Protein AF-A0A389M3V4-F1 (afdb_monomer_lite)

pLDDT: mean 82.71, std 18.67, range [22.09, 98.12]

Secondary structure (DSSP, 8-state):
---------TT--GGGG--HHHHS-GGG---PPP----GGGTSPPPPHHHHHHHHHHHHHTT-SS---HHHHHHHHHHHHHTT-HHHHHHHHHHHHHTSSS---HHHHHHHHHHHHHTT-HHHHHHHHHHHHHT-TTPPP-HHHHHHHHHHHHHTT-HHHHHHHHHHHHHHHHHHTTT-HHHHHHHHHHHHHHHHHHHHTT-HHHHHHHHHHHHTTS--HHHHHHHHHHHHHTT-HHHHHHHHHHHH-TTTS-PPP-HHHHHHHHHHHHHHHH-TT---TTHHHHSPPPPBTTTBTSTTS-SS---TTSSS-SS--PPPPP-S--

Radius of gyration: 23.05 Å; chains: 1; bounding box: 67×58×59 Å

Foldseek 3Di:
DDLPPPPQDPPDDLLVLFDPQLVDALQPHDLDAADQDALPVQADDQDPQLVVLLVVLVVQLQDPDDDQLVSSLVSLVVSVVSPNVVSLVVVLCCQCVVPSHRNHLPVSLVSLSVCVNVLRLVSLQVVLVCLCVCDSSRGHDSSSSSSSLSSSSVSNNLVSLQVSLVSLVVSLVVCVPPDPVSSLSSNVRSLSSLVSSVVNVPLVSLQVNLCLCCPQQVLNLVSLVSLLSSVQQLPLVSLVVNLVLLPDPPDNQHDRDPVLSVQSVVSSVVCVSPSRDGRNCCCVSRPDAARPPCGNSPVRDSRSPPVPPPPPPDDDDDDDDDPDD

Structure (mmCIF, N/CA/C/O backbone):
data_AF-A0A389M3V4-F1
#
_entry.id   AF-A0A389M3V4-F1
#
loop_
_atom_site.group_PDB
_atom_site.id
_atom_site.type_symbol
_atom_site.label_atom_id
_atom_site.label_alt_id
_atom_site.label_comp_id
_atom_site.label_asym_id
_atom_site.label_entity_id
_atom_site.label_seq_id
_atom_site.pdbx_PDB_ins_code
_atom_site.Cartn_x
_atom_site.Cartn_y
_atom_site.Cartn_z
_atom_site.occupancy
_atom_site.B_iso_or_equiv
_atom_site.auth_seq_id
_atom_site.auth_comp_id
_atom_site.auth_asym_id
_atom_site.auth_atom_id
_atom_site.pdbx_PDB_model_num
ATOM 1 N N . MET A 1 1 ? -17.616 21.763 22.395 1.00 33.69 1 MET A N 1
ATOM 2 C CA . MET A 1 1 ? -16.541 21.119 23.177 1.00 33.69 1 MET A CA 1
ATOM 3 C C . MET A 1 1 ? -17.017 19.740 23.599 1.00 33.69 1 MET A C 1
ATOM 5 O O . MET A 1 1 ? -17.682 19.622 24.612 1.00 33.69 1 MET A O 1
ATOM 9 N N . TYR A 1 2 ? -16.722 18.718 22.805 1.00 25.25 2 TYR A N 1
ATOM 10 C CA . TYR A 1 2 ? -16.780 17.326 23.239 1.00 25.25 2 TYR A CA 1
ATOM 11 C C . TYR A 1 2 ? -15.490 16.708 22.719 1.00 25.25 2 TYR A C 1
ATOM 13 O O . TYR A 1 2 ? -15.367 16.445 21.531 1.00 25.25 2 TYR A O 1
ATOM 21 N N . SER A 1 3 ? -14.487 16.613 23.588 1.00 30.39 3 SER A N 1
ATOM 22 C CA . SER A 1 3 ? -13.404 15.656 23.390 1.00 30.39 3 SER A CA 1
ATOM 23 C C . SER A 1 3 ? -13.935 14.401 24.064 1.00 30.39 3 SER A C 1
ATOM 25 O O . SER A 1 3 ? -14.023 14.406 25.296 1.00 30.39 3 SER A O 1
ATOM 27 N N . PRO A 1 4 ? -14.396 13.374 23.333 1.00 39.53 4 PRO A N 1
ATOM 28 C CA . PRO A 1 4 ? -14.631 12.114 23.995 1.00 39.53 4 PRO A CA 1
ATOM 29 C C . PRO A 1 4 ? -13.255 11.683 24.504 1.00 39.53 4 PRO A C 1
ATOM 31 O O . PRO A 1 4 ? -12.302 11.574 23.734 1.00 39.53 4 PRO A O 1
ATOM 34 N N . ASN A 1 5 ? -13.125 11.534 25.822 1.00 40.09 5 ASN A N 1
ATOM 35 C CA . ASN A 1 5 ? -12.065 10.726 26.409 1.00 40.09 5 ASN A CA 1
ATOM 36 C C . ASN A 1 5 ? -12.317 9.304 25.912 1.00 40.09 5 ASN A C 1
ATOM 38 O O . ASN A 1 5 ? -12.966 8.514 26.596 1.00 40.09 5 ASN A O 1
ATOM 42 N N . ILE A 1 6 ? -11.906 9.012 24.679 1.00 42.50 6 ILE A N 1
ATOM 43 C CA . ILE A 1 6 ? -11.939 7.650 24.185 1.00 42.50 6 ILE A CA 1
ATOM 44 C C . ILE A 1 6 ? -10.805 6.944 24.925 1.00 42.50 6 ILE A C 1
ATOM 46 O O . ILE A 1 6 ? -9.678 7.451 24.915 1.00 42.50 6 ILE A O 1
ATOM 50 N N . PRO A 1 7 ? -11.097 5.870 25.673 1.00 44.62 7 PRO A N 1
ATOM 51 C CA . PRO A 1 7 ? -10.085 5.200 26.463 1.00 44.62 7 PRO A CA 1
ATOM 52 C C . PRO A 1 7 ? -9.059 4.605 25.502 1.00 44.62 7 PRO A C 1
ATOM 54 O O . PRO A 1 7 ? -9.336 3.633 24.814 1.00 44.62 7 PRO A O 1
ATOM 57 N N . PHE A 1 8 ? -7.883 5.226 25.439 1.00 53.28 8 PHE A N 1
ATOM 58 C CA . PHE A 1 8 ? -6.698 4.614 24.853 1.00 53.28 8 PHE A CA 1
ATOM 59 C C . PHE A 1 8 ? -6.406 3.296 25.590 1.00 53.28 8 PHE A C 1
ATOM 61 O O . PHE A 1 8 ? -6.712 3.213 26.790 1.00 53.28 8 PHE A O 1
ATOM 68 N N . PRO A 1 9 ? -5.803 2.289 24.930 1.00 53.91 9 PRO A N 1
ATOM 69 C CA . PRO A 1 9 ? -5.413 1.062 25.608 1.00 53.91 9 PRO A CA 1
ATOM 70 C C . PRO A 1 9 ? -4.545 1.422 26.813 1.00 53.91 9 PRO A C 1
ATOM 72 O O . PRO A 1 9 ? -3.460 1.977 26.660 1.00 53.91 9 PRO A O 1
ATOM 75 N N . LYS A 1 10 ? -5.035 1.142 28.024 1.00 55.03 10 LYS A N 1
ATOM 76 C CA . LYS A 1 10 ? -4.350 1.517 29.274 1.00 55.03 10 LYS A CA 1
ATOM 77 C C . LYS A 1 10 ? -3.001 0.817 29.439 1.00 55.03 10 LYS A C 1
ATOM 79 O O . LYS A 1 10 ? -2.164 1.284 30.204 1.00 55.03 10 LYS A O 1
ATOM 84 N N . ASP A 1 11 ? -2.816 -0.281 28.713 1.00 55.47 11 ASP A N 1
ATOM 85 C CA . ASP A 1 11 ? -1.693 -1.201 28.864 1.00 55.47 11 ASP A CA 1
ATOM 86 C C . ASP A 1 11 ? -0.582 -0.946 27.835 1.00 55.47 11 ASP A C 1
ATOM 88 O O . ASP A 1 11 ? 0.461 -1.593 27.887 1.00 55.47 11 ASP A O 1
ATOM 92 N N . LEU A 1 12 ? -0.805 -0.035 26.880 1.00 59.44 12 LEU A N 1
ATOM 93 C CA . LEU A 1 12 ? 0.231 0.427 25.967 1.00 59.44 12 LEU A CA 1
ATOM 94 C C . LEU A 1 12 ? 0.586 1.867 26.304 1.00 59.44 12 LEU A C 1
ATOM 96 O O . LEU A 1 12 ? -0.241 2.765 26.167 1.00 59.44 12 LEU A O 1
ATOM 100 N N . ASN A 1 13 ? 1.837 2.080 26.703 1.00 67.62 13 ASN A N 1
ATOM 101 C CA . ASN A 1 13 ? 2.408 3.409 26.814 1.00 67.62 13 ASN A CA 1
ATOM 102 C C . ASN A 1 13 ? 3.082 3.774 25.479 1.00 67.62 13 ASN A C 1
ATOM 104 O O . ASN A 1 13 ? 4.235 3.395 25.274 1.00 67.62 13 ASN A O 1
ATOM 108 N N . PRO A 1 14 ? 2.409 4.482 24.550 1.00 64.12 14 PRO A N 1
ATOM 109 C CA . PRO A 1 14 ? 3.025 4.868 23.285 1.00 64.12 14 PRO A CA 1
ATOM 110 C C . PRO A 1 14 ? 4.324 5.661 23.506 1.00 64.12 14 PRO A C 1
ATOM 112 O O . PRO A 1 14 ? 5.277 5.473 22.759 1.00 64.12 14 PRO A O 1
ATOM 115 N N . ASP A 1 15 ? 4.428 6.456 24.573 1.00 67.19 15 ASP A N 1
ATOM 116 C CA . ASP A 1 15 ? 5.622 7.268 24.833 1.00 67.19 15 ASP A CA 1
ATOM 117 C C . ASP A 1 15 ? 6.901 6.435 25.082 1.00 67.19 15 ASP A C 1
ATOM 119 O O . ASP A 1 15 ? 7.999 6.964 24.924 1.00 67.19 15 ASP A O 1
ATOM 123 N N . GLU A 1 16 ? 6.790 5.143 25.421 1.00 68.94 16 GLU A N 1
ATOM 124 C CA . GLU A 1 16 ? 7.933 4.215 25.554 1.00 68.94 16 GLU A CA 1
ATOM 125 C C . GLU A 1 16 ? 8.390 3.609 24.221 1.00 68.94 16 GLU A C 1
ATOM 127 O O . GLU A 1 16 ? 9.504 3.099 24.115 1.00 68.94 16 GLU A O 1
ATOM 132 N N . HIS A 1 17 ? 7.545 3.675 23.194 1.00 69.56 17 HIS A N 1
ATOM 133 C CA . HIS A 1 17 ? 7.813 3.114 21.875 1.00 69.56 17 HIS A CA 1
ATOM 134 C C . HIS A 1 17 ? 8.313 4.172 20.895 1.00 69.56 17 HIS A C 1
ATOM 136 O O . HIS A 1 17 ? 8.202 3.985 19.700 1.00 69.56 17 HIS A O 1
ATOM 142 N N . ILE A 1 18 ? 8.848 5.309 21.336 1.00 69.56 18 ILE A N 1
ATOM 143 C CA . ILE A 1 18 ? 9.380 6.284 20.381 1.00 69.56 18 ILE A CA 1
ATOM 144 C C . ILE A 1 18 ? 10.799 5.878 19.995 1.00 69.56 18 ILE A C 1
ATOM 146 O O . ILE A 1 18 ? 11.749 6.041 20.760 1.00 69.56 18 ILE A O 1
ATOM 150 N N . SER A 1 19 ? 10.959 5.365 18.775 1.00 68.81 19 SER A N 1
ATOM 151 C CA . SER A 1 19 ? 12.287 5.244 18.182 1.00 68.81 19 SER A CA 1
ATOM 152 C C . SER A 1 19 ? 12.897 6.626 17.968 1.00 68.81 19 SER A C 1
ATOM 154 O O . SER A 1 19 ? 12.248 7.544 17.460 1.00 68.81 19 SER A O 1
ATOM 156 N N . ILE A 1 20 ? 14.193 6.737 18.267 1.00 65.69 20 ILE A N 1
ATOM 157 C CA . ILE A 1 20 ? 15.007 7.941 18.058 1.00 65.69 20 ILE A CA 1
ATOM 158 C C . ILE A 1 20 ? 14.898 8.499 16.627 1.00 65.69 20 ILE A C 1
ATOM 160 O O . ILE A 1 20 ? 15.060 9.696 16.405 1.00 65.69 20 ILE A O 1
ATOM 164 N N . LEU A 1 21 ? 14.567 7.653 15.643 1.00 64.12 21 LEU A N 1
ATOM 165 C CA . LEU A 1 21 ? 14.369 8.058 14.247 1.00 64.12 21 LEU A CA 1
ATOM 166 C C . LEU A 1 21 ? 13.312 9.147 14.078 1.00 64.12 21 LEU A C 1
ATOM 168 O O . LEU A 1 21 ? 13.426 9.993 13.188 1.00 64.12 21 LEU A O 1
ATOM 172 N N . PHE A 1 22 ? 12.294 9.118 14.927 1.00 68.81 22 PHE A N 1
ATOM 173 C CA . PHE A 1 22 ? 11.137 9.980 14.815 1.00 68.81 22 PHE A CA 1
ATOM 174 C C . PHE A 1 22 ? 11.230 11.260 15.655 1.00 68.81 22 PHE A C 1
ATOM 176 O O . PHE A 1 22 ? 10.469 12.197 15.432 1.00 68.81 22 PHE A O 1
ATOM 183 N N . GLU A 1 23 ? 12.194 11.341 16.572 1.00 67.88 23 GLU A N 1
ATOM 184 C CA . GLU A 1 23 ? 12.443 12.544 17.378 1.00 67.88 23 GLU A CA 1
ATOM 185 C C . GLU A 1 23 ? 13.434 13.511 16.715 1.00 67.88 23 GLU A C 1
ATOM 187 O O . GLU A 1 23 ? 13.600 14.643 17.167 1.00 67.88 23 GLU A O 1
ATOM 192 N N . MET A 1 24 ? 14.103 13.081 15.639 1.00 66.81 24 MET A N 1
ATOM 193 C CA . MET A 1 24 ? 15.221 13.811 15.045 1.00 66.81 24 MET A CA 1
ATOM 194 C C . MET A 1 24 ? 14.885 14.389 13.664 1.00 66.81 24 MET A C 1
ATOM 196 O O . MET A 1 24 ? 14.230 13.726 12.844 1.00 66.81 24 MET A O 1
ATOM 200 N N . PRO A 1 25 ? 15.378 15.604 13.353 1.00 65.19 25 PRO A N 1
ATOM 201 C CA . PRO A 1 25 ? 15.330 16.124 11.996 1.00 65.19 25 PRO A CA 1
ATOM 202 C C . PRO A 1 25 ? 16.115 15.198 11.065 1.00 65.19 25 PRO A C 1
ATOM 204 O O . PRO A 1 25 ? 17.085 14.556 11.467 1.00 65.19 25 PRO A O 1
ATOM 207 N N . ALA A 1 26 ? 15.707 15.169 9.798 1.00 64.19 26 ALA A N 1
ATOM 208 C CA . ALA A 1 26 ? 16.180 14.223 8.790 1.00 64.19 26 ALA A CA 1
ATOM 209 C C . ALA A 1 26 ? 17.719 14.078 8.738 1.00 64.19 26 ALA A C 1
ATOM 211 O O . ALA A 1 26 ? 18.233 12.974 8.598 1.00 64.19 26 ALA A O 1
ATOM 212 N N . ARG A 1 27 ? 18.439 15.190 8.938 1.00 65.62 27 ARG A N 1
ATOM 213 C CA . ARG A 1 27 ? 19.907 15.297 8.920 1.00 65.62 27 ARG A CA 1
ATOM 214 C C . ARG A 1 27 ? 20.627 14.585 10.085 1.00 65.62 27 ARG A C 1
ATOM 216 O O . ARG A 1 27 ? 21.756 14.103 9.951 1.00 65.62 27 ARG A O 1
ATOM 223 N N . ASP A 1 28 ? 19.957 14.491 11.227 1.00 72.19 28 ASP A N 1
ATOM 224 C CA . ASP A 1 28 ? 20.539 13.997 12.475 1.00 72.19 28 ASP A CA 1
ATOM 225 C C . ASP A 1 28 ? 20.122 12.543 12.763 1.00 72.19 28 ASP A C 1
ATOM 227 O O . ASP A 1 28 ? 20.505 11.977 13.783 1.00 72.19 28 ASP A O 1
ATOM 231 N N . ARG A 1 29 ? 19.369 11.905 11.855 1.00 72.50 29 ARG A N 1
ATOM 232 C CA . ARG A 1 29 ? 18.856 10.547 12.061 1.00 72.50 29 ARG A CA 1
ATOM 233 C C . ARG A 1 29 ? 19.978 9.503 12.051 1.00 72.50 29 ARG A C 1
ATOM 235 O O . ARG A 1 29 ? 20.821 9.500 11.149 1.00 72.50 29 ARG A O 1
ATOM 242 N N . PRO A 1 30 ? 19.981 8.560 13.006 1.00 73.69 30 PRO A N 1
ATOM 243 C CA . PRO A 1 30 ? 20.938 7.468 12.989 1.00 73.69 30 PRO A CA 1
ATOM 244 C C . PRO A 1 30 ? 20.653 6.496 11.838 1.00 73.69 30 PRO A C 1
ATOM 246 O O . PRO A 1 30 ? 19.510 6.240 11.450 1.00 73.69 30 PRO A O 1
ATOM 249 N N . LEU A 1 31 ? 21.724 5.923 11.298 1.00 76.75 31 LEU A N 1
ATO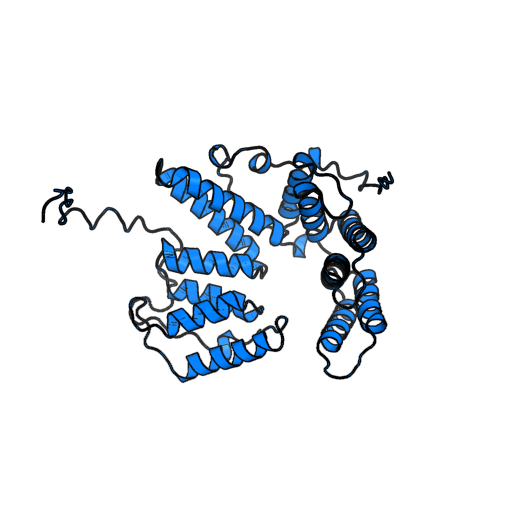M 250 C CA . LEU A 1 31 ? 21.676 4.891 10.266 1.00 76.75 31 LEU A CA 1
ATOM 251 C C . LEU A 1 31 ? 21.635 3.521 10.947 1.00 76.75 31 LEU A C 1
ATOM 253 O O . LEU A 1 31 ? 22.669 2.902 11.189 1.00 76.75 31 LEU A O 1
ATOM 257 N N . ILE A 1 32 ? 20.430 3.094 11.323 1.00 76.75 32 ILE A N 1
ATOM 258 C CA . ILE A 1 32 ? 20.184 1.823 12.012 1.00 76.75 32 ILE A CA 1
ATOM 259 C C . ILE A 1 32 ? 19.680 0.811 10.991 1.00 76.75 32 ILE A C 1
ATOM 261 O O . ILE A 1 32 ? 18.696 1.078 10.306 1.00 76.75 32 ILE A O 1
ATOM 265 N N . GLU A 1 33 ? 20.316 -0.357 10.911 1.00 81.44 33 GLU A N 1
ATOM 266 C CA . GLU A 1 33 ? 19.881 -1.431 10.013 1.00 81.44 33 GLU A CA 1
ATOM 267 C C . GLU A 1 33 ? 18.412 -1.813 10.295 1.00 81.44 33 GLU A C 1
ATOM 269 O O . GLU A 1 33 ? 18.053 -2.029 11.458 1.00 81.44 33 GLU A O 1
ATOM 274 N N . PRO A 1 34 ? 17.542 -1.884 9.269 1.00 83.25 34 PRO A N 1
ATOM 275 C CA . PRO A 1 34 ? 16.133 -2.152 9.493 1.00 83.25 34 PRO A CA 1
ATOM 276 C C . PRO A 1 34 ? 15.931 -3.618 9.872 1.00 83.25 34 PRO A C 1
ATOM 278 O O . PRO A 1 34 ? 16.491 -4.525 9.256 1.00 83.25 34 PRO A O 1
ATOM 281 N N . ILE A 1 35 ? 15.072 -3.860 10.858 1.00 88.25 35 ILE A N 1
ATOM 282 C CA . ILE A 1 35 ? 14.643 -5.207 11.228 1.00 88.25 35 ILE A CA 1
ATOM 283 C C . ILE A 1 35 ? 13.340 -5.473 10.476 1.00 88.25 35 ILE A C 1
ATOM 285 O O . ILE A 1 35 ? 12.266 -5.064 10.918 1.00 88.25 35 ILE A O 1
ATOM 289 N N . CYS A 1 36 ? 13.426 -6.147 9.326 1.00 92.00 36 CYS A N 1
ATOM 290 C CA . CYS A 1 36 ? 12.236 -6.531 8.570 1.00 92.00 36 CYS A CA 1
ATOM 291 C C . CYS A 1 36 ? 11.411 -7.550 9.374 1.00 92.00 36 CYS A C 1
ATOM 293 O O . CYS A 1 36 ? 11.811 -8.699 9.554 1.00 92.00 36 CYS A O 1
ATOM 295 N N . ARG A 1 37 ? 10.241 -7.121 9.845 1.00 94.75 37 ARG A N 1
ATOM 296 C CA . ARG A 1 37 ? 9.225 -7.960 10.497 1.00 94.75 37 ARG A CA 1
ATOM 297 C C . ARG A 1 37 ? 8.008 -8.062 9.588 1.00 94.75 37 ARG A C 1
ATOM 299 O O . ARG A 1 37 ? 7.697 -7.086 8.907 1.00 94.75 37 ARG A O 1
ATOM 306 N N . ARG A 1 38 ? 7.300 -9.193 9.578 1.00 95.69 38 ARG A N 1
ATOM 307 C CA . ARG A 1 38 ? 6.071 -9.319 8.784 1.00 95.69 38 ARG A CA 1
ATOM 308 C C . ARG A 1 38 ? 4.860 -9.129 9.677 1.00 95.69 38 ARG A C 1
ATOM 310 O O . ARG A 1 38 ? 4.774 -9.754 10.727 1.00 95.69 38 ARG A O 1
ATOM 317 N N . GLN A 1 39 ? 3.899 -8.324 9.236 1.00 95.56 39 GLN A N 1
ATOM 318 C CA . GLN A 1 39 ? 2.644 -8.097 9.954 1.00 95.56 39 GLN A CA 1
ATOM 319 C C . GLN A 1 39 ? 1.942 -9.419 10.291 1.00 95.56 39 GLN A C 1
ATOM 321 O O . GLN A 1 39 ? 1.415 -9.571 11.388 1.00 95.56 39 GLN A O 1
ATOM 326 N N . ALA A 1 40 ? 1.989 -10.387 9.370 1.00 94.56 40 ALA A N 1
ATOM 327 C CA . ALA A 1 40 ? 1.410 -11.719 9.538 1.00 94.56 40 ALA A CA 1
ATOM 328 C C . ALA A 1 40 ? 1.952 -12.492 10.755 1.00 94.56 40 ALA A C 1
ATOM 330 O O . ALA A 1 40 ? 1.261 -13.372 11.255 1.00 94.56 40 ALA A O 1
ATOM 331 N N . ASP A 1 41 ? 3.149 -12.158 11.250 1.00 94.94 41 ASP A N 1
ATOM 332 C CA . ASP A 1 41 ? 3.735 -12.803 12.429 1.00 94.94 41 ASP A CA 1
ATOM 333 C C . ASP A 1 41 ? 3.135 -12.251 13.751 1.00 94.94 41 ASP A C 1
ATOM 335 O O . ASP A 1 41 ? 3.323 -12.849 14.808 1.00 94.94 41 ASP A O 1
ATOM 339 N N . PHE A 1 42 ? 2.396 -11.131 13.702 1.00 92.38 42 PHE A N 1
ATOM 340 C CA . PHE A 1 42 ? 1.823 -10.429 14.865 1.00 92.38 42 PHE A CA 1
ATOM 341 C C . PHE A 1 42 ? 0.290 -10.409 14.890 1.00 92.38 42 PHE A C 1
ATOM 343 O O . PHE A 1 42 ? -0.296 -9.874 15.831 1.00 92.38 42 PHE A O 1
ATOM 350 N N . ILE A 1 43 ? -0.371 -10.959 13.869 1.00 91.25 43 ILE A N 1
ATOM 351 C CA . ILE A 1 43 ? -1.833 -10.952 13.756 1.00 91.25 43 ILE A CA 1
ATOM 352 C C . ILE A 1 43 ? -2.378 -12.369 13.606 1.00 91.25 43 ILE A C 1
ATOM 354 O O . ILE A 1 43 ? -1.731 -13.248 13.039 1.00 91.25 43 ILE A O 1
ATOM 358 N N . ALA A 1 44 ? -3.601 -12.584 14.087 1.00 89.00 44 ALA A N 1
ATOM 359 C CA . ALA A 1 44 ? -4.299 -13.838 13.854 1.00 89.00 44 ALA A CA 1
ATOM 360 C C . ALA A 1 44 ? -4.600 -14.020 12.349 1.00 89.00 44 ALA A C 1
ATOM 362 O O . ALA A 1 44 ? -4.975 -13.052 11.678 1.00 89.00 44 ALA A O 1
ATOM 363 N N . PRO A 1 45 ? -4.480 -15.245 11.803 1.00 91.00 45 PRO A N 1
ATOM 364 C CA . PRO A 1 45 ? -4.911 -15.533 10.441 1.00 91.00 45 PRO A CA 1
ATOM 365 C C . PRO A 1 45 ? -6.400 -15.231 10.245 1.00 91.00 45 PRO A C 1
ATOM 367 O O . PRO A 1 45 ? -7.231 -15.573 11.085 1.00 91.00 45 PRO A O 1
ATOM 370 N N . ILE A 1 46 ? -6.749 -14.638 9.103 1.00 91.50 46 ILE A N 1
ATOM 371 C CA . ILE A 1 46 ? -8.148 -14.389 8.737 1.00 91.50 46 ILE A CA 1
ATOM 372 C C . ILE A 1 46 ? -8.811 -15.728 8.382 1.00 91.50 46 ILE A C 1
ATOM 374 O O . ILE A 1 46 ? -8.323 -16.438 7.490 1.00 91.50 46 ILE A O 1
ATOM 378 N N . SER A 1 47 ? -9.922 -16.051 9.053 1.00 93.19 47 SER A N 1
ATOM 379 C CA . SER A 1 47 ? -10.716 -17.249 8.763 1.00 93.19 47 SER A CA 1
ATOM 380 C C . SER A 1 47 ? -11.301 -17.208 7.348 1.00 93.19 47 SER A C 1
ATOM 382 O O . SER A 1 47 ? -11.494 -16.139 6.769 1.00 93.19 47 SER A O 1
ATOM 384 N N . GLU A 1 48 ? -11.574 -18.377 6.771 1.00 95.81 48 GLU A N 1
ATOM 385 C CA . GLU A 1 48 ? -12.189 -18.484 5.441 1.00 95.81 48 GLU A CA 1
ATOM 386 C C . GLU A 1 48 ? -13.546 -17.774 5.393 1.00 95.81 48 GLU A C 1
ATOM 388 O O . GLU A 1 48 ? -13.751 -16.910 4.551 1.00 95.81 48 GLU A O 1
ATOM 393 N N . GLU A 1 49 ? -14.394 -17.996 6.397 1.00 96.44 49 GLU A N 1
ATOM 394 C CA . GLU A 1 49 ? -15.689 -17.321 6.524 1.00 96.44 49 GLU A CA 1
ATOM 395 C C . GLU A 1 49 ? -15.559 -15.784 6.537 1.00 96.44 49 GLU A C 1
ATOM 397 O O . GLU A 1 49 ? -16.269 -15.081 5.816 1.00 96.44 49 GLU A O 1
ATOM 402 N N . ALA A 1 50 ? -14.622 -15.236 7.320 1.00 96.75 50 ALA A N 1
ATOM 403 C CA . ALA A 1 50 ? -14.404 -13.792 7.378 1.00 96.75 50 ALA A CA 1
ATOM 404 C C . ALA A 1 50 ? -13.836 -13.242 6.057 1.00 96.75 50 ALA A C 1
ATOM 406 O O . ALA A 1 50 ? -14.098 -12.093 5.689 1.00 96.75 50 ALA A O 1
ATOM 407 N N . ARG A 1 51 ? -13.047 -14.046 5.333 1.00 96.06 51 ARG A N 1
ATOM 408 C CA . ARG A 1 51 ? -12.525 -13.713 4.001 1.00 96.06 51 ARG A CA 1
ATOM 409 C C . ARG A 1 51 ? -13.640 -13.705 2.956 1.00 96.06 51 ARG A C 1
ATOM 411 O O . ARG A 1 51 ? -13.716 -12.750 2.188 1.00 96.06 51 ARG A O 1
ATOM 418 N N . ASP A 1 52 ? -14.520 -14.696 2.966 1.00 97.12 52 ASP A N 1
ATOM 419 C CA . ASP A 1 52 ? -15.614 -14.828 2.002 1.00 97.12 52 ASP A CA 1
ATOM 420 C C . ASP A 1 52 ? -16.639 -13.706 2.143 1.00 97.12 52 ASP A C 1
ATOM 422 O O . ASP A 1 52 ? -17.052 -13.117 1.142 1.00 97.12 52 ASP A O 1
ATOM 426 N N . LEU A 1 53 ? -16.987 -13.332 3.379 1.00 98.12 53 LEU A N 1
ATOM 427 C CA . LEU A 1 53 ? -17.844 -12.174 3.651 1.00 98.12 53 LEU A CA 1
ATOM 428 C C . LEU A 1 53 ? -17.245 -10.884 3.077 1.00 98.12 53 LEU A C 1
ATOM 430 O O . LEU A 1 53 ? -17.938 -10.121 2.400 1.00 98.12 53 LEU A O 1
ATOM 434 N N . TYR A 1 54 ? -15.944 -10.667 3.288 1.00 96.81 54 TYR A N 1
ATOM 435 C CA . TYR A 1 54 ? -15.244 -9.519 2.719 1.00 96.81 54 TYR A CA 1
ATOM 436 C C . TYR A 1 54 ? -15.248 -9.548 1.187 1.00 96.81 54 TYR A C 1
ATOM 438 O O . TYR A 1 54 ? -15.583 -8.541 0.564 1.00 96.81 54 TYR A O 1
ATOM 446 N N . ILE A 1 55 ? -14.916 -10.687 0.571 1.00 94.06 55 ILE A N 1
ATOM 447 C CA . ILE A 1 55 ? -14.903 -10.841 -0.891 1.00 94.06 55 ILE A CA 1
ATOM 448 C C . ILE A 1 55 ? -16.293 -10.574 -1.470 1.00 94.06 55 ILE A C 1
ATOM 450 O O . ILE A 1 55 ? -16.410 -9.818 -2.434 1.00 94.06 55 ILE A O 1
ATOM 454 N N . LYS A 1 56 ? -17.346 -11.124 -0.860 1.00 95.25 56 LYS A N 1
ATOM 455 C CA . LYS A 1 56 ? -18.732 -10.884 -1.270 1.00 95.25 56 LYS A CA 1
ATOM 456 C C . LYS A 1 56 ? -19.085 -9.399 -1.194 1.00 95.25 56 LYS A C 1
ATOM 458 O O . LYS A 1 56 ? -19.606 -8.856 -2.165 1.00 95.25 56 LYS A O 1
ATOM 463 N N . GLY A 1 57 ? -18.745 -8.725 -0.092 1.00 94.88 57 GLY A N 1
ATOM 464 C CA . GLY A 1 57 ? -18.933 -7.278 0.044 1.00 94.88 57 GLY A CA 1
ATOM 465 C C . GLY A 1 57 ? -18.220 -6.512 -1.072 1.00 94.88 57 GLY A C 1
ATOM 466 O O . GLY A 1 57 ? -18.835 -5.708 -1.767 1.00 94.88 57 GLY A O 1
ATOM 467 N N . ARG A 1 58 ? -16.947 -6.838 -1.333 1.00 92.00 58 ARG A N 1
ATOM 468 C CA . ARG A 1 58 ? -16.158 -6.231 -2.416 1.00 92.00 58 ARG A CA 1
ATOM 469 C C . ARG A 1 58 ? -16.755 -6.481 -3.801 1.00 92.00 58 ARG A C 1
ATOM 471 O O . ARG A 1 58 ? -16.703 -5.577 -4.621 1.00 92.00 58 ARG A O 1
ATOM 478 N N . GLN A 1 59 ? -17.315 -7.656 -4.080 1.00 90.00 59 GLN A N 1
ATOM 479 C CA . GLN A 1 59 ? -17.965 -7.949 -5.365 1.00 90.00 59 GLN A CA 1
ATOM 480 C C . GLN A 1 59 ? -19.215 -7.090 -5.580 1.00 90.00 59 GLN A C 1
ATOM 482 O O . GLN A 1 59 ? -19.398 -6.535 -6.663 1.00 90.00 59 GLN A O 1
ATOM 487 N N . LEU A 1 60 ? -20.042 -6.934 -4.544 1.00 91.69 60 LEU A N 1
ATOM 488 C CA . LEU A 1 60 ? -21.243 -6.100 -4.607 1.00 91.69 60 LEU A CA 1
ATOM 489 C C . LEU A 1 60 ? -20.914 -4.617 -4.821 1.00 91.69 60 LEU A C 1
ATOM 491 O O . LEU A 1 60 ? -21.664 -3.922 -5.499 1.00 91.69 60 LEU A O 1
ATOM 495 N N . GLU A 1 61 ? -19.759 -4.141 -4.345 1.00 87.62 61 GLU A N 1
ATOM 496 C CA . GLU A 1 61 ? -19.304 -2.771 -4.615 1.00 87.62 61 GLU A CA 1
ATOM 497 C C . GLU A 1 61 ? -19.047 -2.469 -6.099 1.00 87.62 61 GLU A C 1
ATOM 499 O O . GLU A 1 61 ? -19.035 -1.295 -6.472 1.00 87.62 61 GLU A O 1
ATOM 504 N N . PHE A 1 62 ? -18.839 -3.487 -6.934 1.00 82.38 62 PHE A N 1
ATOM 505 C CA . PHE A 1 62 ? -18.597 -3.338 -8.376 1.00 82.38 62 PHE A CA 1
ATOM 506 C C . PHE A 1 62 ? -19.728 -3.885 -9.236 1.00 82.38 62 PHE A C 1
ATOM 508 O O . PHE A 1 62 ? -19.649 -3.847 -10.466 1.00 82.38 62 PHE A O 1
ATOM 515 N N . LEU A 1 63 ? -20.783 -4.400 -8.609 1.00 85.00 63 LEU A N 1
ATOM 516 C CA . LEU A 1 63 ? -21.928 -4.898 -9.338 1.00 85.00 63 LEU A CA 1
ATOM 517 C C . LEU A 1 63 ? -22.655 -3.719 -9.995 1.00 85.00 63 LEU A C 1
ATOM 519 O O . LEU A 1 63 ? -22.976 -2.729 -9.345 1.00 85.00 63 LEU A O 1
ATOM 523 N N . ARG A 1 64 ? -22.916 -3.824 -11.304 1.00 80.44 64 ARG A N 1
ATOM 524 C CA . ARG A 1 64 ? -23.654 -2.790 -12.055 1.00 80.44 64 ARG A CA 1
ATOM 525 C C . ARG A 1 64 ? -25.130 -2.707 -11.656 1.00 80.44 64 ARG A C 1
ATOM 527 O O . ARG A 1 64 ? -25.761 -1.679 -11.875 1.00 80.44 64 ARG A O 1
ATOM 534 N N . ALA A 1 65 ? -25.687 -3.799 -11.135 1.00 86.25 65 ALA A N 1
ATOM 535 C CA . ALA A 1 65 ? -27.052 -3.826 -10.626 1.00 86.25 65 ALA A CA 1
ATOM 536 C C . ALA A 1 65 ? -27.161 -2.986 -9.340 1.00 86.25 65 ALA A C 1
ATOM 538 O O . ALA A 1 65 ? -26.187 -2.918 -8.590 1.00 86.25 65 ALA A O 1
ATOM 539 N N . PRO A 1 66 ? -28.323 -2.368 -9.064 1.00 86.19 66 PRO A N 1
ATOM 540 C CA . PRO A 1 66 ? -28.523 -1.638 -7.820 1.00 86.19 66 PRO A CA 1
ATOM 541 C C . PRO A 1 66 ? -28.399 -2.599 -6.633 1.00 86.19 66 PRO A C 1
ATOM 543 O O . PRO A 1 66 ? -29.069 -3.630 -6.582 1.00 86.19 66 PRO A O 1
ATOM 546 N N . VAL A 1 67 ? -27.524 -2.249 -5.696 1.00 88.88 67 VAL A N 1
ATOM 547 C CA . VAL A 1 67 ? -27.351 -2.927 -4.410 1.00 88.88 67 VAL A CA 1
ATOM 548 C C . VAL A 1 67 ? -27.463 -1.858 -3.337 1.00 88.88 67 VAL A C 1
ATOM 550 O O . VAL A 1 67 ? -26.843 -0.802 -3.466 1.00 88.88 67 VAL A O 1
ATOM 553 N N . GLU A 1 68 ? -28.244 -2.132 -2.296 1.00 94.00 68 GLU A N 1
ATOM 554 C CA . GLU A 1 68 ? -28.361 -1.233 -1.155 1.00 94.00 68 GLU A CA 1
ATOM 555 C C . GLU A 1 68 ? -27.013 -1.138 -0.433 1.00 94.00 68 GLU A C 1
ATOM 557 O O . GLU A 1 68 ? -26.410 -2.150 -0.066 1.00 94.00 68 GLU A O 1
ATOM 562 N N . ASP A 1 69 ? -26.536 0.085 -0.196 1.00 93.56 69 ASP A N 1
ATOM 563 C CA . ASP A 1 69 ? -25.246 0.296 0.466 1.00 93.56 69 ASP A CA 1
ATOM 564 C C . ASP A 1 69 ? -25.221 -0.339 1.870 1.00 93.56 69 ASP A C 1
ATOM 566 O O . ASP A 1 69 ? -24.187 -0.854 2.299 1.00 93.56 69 ASP A O 1
ATOM 570 N N . ALA A 1 70 ? -26.375 -0.400 2.546 1.00 94.31 70 ALA A N 1
ATOM 571 C CA . ALA A 1 70 ? -26.551 -1.066 3.837 1.00 94.31 70 ALA A CA 1
ATOM 572 C C . ALA A 1 70 ? -26.159 -2.555 3.813 1.00 94.31 70 ALA A C 1
ATOM 574 O O . ALA A 1 70 ? -25.511 -3.024 4.750 1.00 94.31 70 ALA A O 1
ATOM 575 N N . ASP A 1 71 ? -26.481 -3.283 2.739 1.00 95.19 71 ASP A N 1
ATOM 576 C CA . ASP A 1 71 ? -26.157 -4.709 2.615 1.00 95.19 71 ASP A CA 1
ATOM 577 C C . ASP A 1 71 ? -24.646 -4.925 2.445 1.00 95.19 71 ASP A C 1
ATOM 579 O O . ASP A 1 71 ? -24.060 -5.850 3.013 1.00 95.19 71 ASP A O 1
ATOM 583 N N . ILE A 1 72 ? -23.987 -4.034 1.696 1.00 95.94 72 ILE A N 1
ATOM 584 C CA . ILE A 1 72 ? -22.530 -4.045 1.504 1.00 95.94 72 ILE A CA 1
ATOM 585 C C . ILE A 1 72 ? -21.821 -3.769 2.834 1.00 95.94 72 ILE A C 1
ATOM 587 O O . ILE A 1 72 ? -20.877 -4.472 3.203 1.00 95.94 72 ILE A O 1
ATOM 591 N N . ILE A 1 73 ? -22.282 -2.754 3.567 1.00 96.56 73 ILE A N 1
ATOM 592 C CA . ILE A 1 73 ? -21.719 -2.376 4.867 1.00 96.56 73 ILE A CA 1
ATOM 593 C C . ILE A 1 73 ? -21.899 -3.513 5.871 1.00 96.56 73 ILE A C 1
ATOM 595 O O . ILE A 1 73 ? -20.939 -3.855 6.557 1.00 96.56 73 ILE A O 1
ATOM 599 N N . ALA A 1 74 ? -23.078 -4.143 5.914 1.00 97.00 74 ALA A N 1
ATOM 600 C CA . ALA A 1 74 ? -23.351 -5.268 6.805 1.00 97.00 74 ALA A CA 1
ATOM 601 C C . ALA A 1 74 ? -22.368 -6.430 6.587 1.00 97.00 74 ALA A C 1
ATOM 603 O O . ALA A 1 74 ? -21.849 -6.980 7.559 1.00 97.00 74 ALA A O 1
ATOM 604 N N . LEU A 1 75 ? -22.034 -6.749 5.330 1.00 98.12 75 LEU A N 1
ATOM 605 C CA . LEU A 1 75 ? -21.027 -7.768 5.007 1.00 98.12 75 LEU A CA 1
ATOM 606 C C . LEU A 1 75 ? -19.637 -7.399 5.534 1.00 98.12 75 LEU A C 1
ATOM 608 O O . LEU A 1 75 ? -18.943 -8.250 6.095 1.00 98.12 75 LEU A O 1
ATOM 612 N N . PHE A 1 76 ? -19.219 -6.139 5.386 1.00 97.88 76 PHE A N 1
ATOM 613 C CA . PHE A 1 76 ? -17.935 -5.698 5.929 1.00 97.88 76 PHE A CA 1
ATOM 614 C C . PHE A 1 76 ? -17.929 -5.661 7.457 1.00 97.88 76 PHE A C 1
ATOM 616 O O . PHE A 1 76 ? -16.927 -6.037 8.060 1.00 97.88 76 PHE A O 1
ATOM 623 N N . GLU A 1 77 ? -19.021 -5.249 8.097 1.00 97.00 77 GLU A N 1
ATOM 624 C CA . GLU A 1 77 ? -19.134 -5.266 9.556 1.00 97.00 77 GLU A CA 1
ATOM 625 C C . GLU A 1 77 ? -19.090 -6.691 10.108 1.00 97.00 77 GLU A C 1
ATOM 627 O O . GLU A 1 77 ? -18.435 -6.938 11.121 1.00 97.00 77 GLU A O 1
ATOM 632 N N . GLU A 1 78 ? -19.750 -7.642 9.449 1.00 97.69 78 GLU A N 1
ATOM 633 C CA . GLU A 1 78 ? -19.707 -9.051 9.834 1.00 97.69 78 GLU A CA 1
ATOM 634 C C . GLU A 1 78 ? -18.307 -9.648 9.639 1.00 97.69 78 GLU A C 1
ATOM 636 O O . GLU A 1 78 ? -17.772 -10.282 10.552 1.00 97.69 78 GLU A O 1
ATOM 641 N N . ALA A 1 79 ? -17.668 -9.377 8.496 1.00 97.94 79 ALA A N 1
ATOM 642 C CA . ALA A 1 79 ? -16.288 -9.781 8.243 1.00 97.94 79 ALA A CA 1
ATOM 643 C C . ALA A 1 79 ? -15.326 -9.200 9.296 1.00 97.94 79 ALA A C 1
ATOM 645 O O . ALA A 1 79 ? -14.489 -9.924 9.839 1.00 97.94 79 ALA A O 1
ATOM 646 N N . ALA A 1 80 ? -15.469 -7.912 9.629 1.00 96.25 80 ALA A N 1
ATOM 647 C CA . ALA A 1 80 ? -14.669 -7.229 10.642 1.00 96.25 80 ALA A CA 1
ATOM 648 C C . ALA A 1 80 ? -14.865 -7.850 12.035 1.00 96.25 80 ALA A C 1
ATOM 650 O O . ALA A 1 80 ? -13.884 -8.186 12.694 1.00 96.25 80 ALA A O 1
ATOM 651 N N . LYS A 1 81 ? -16.114 -8.109 12.452 1.00 94.12 81 LYS A N 1
ATOM 652 C CA . LYS A 1 81 ? -16.428 -8.797 13.722 1.00 94.12 81 LYS A CA 1
ATOM 653 C C . LYS A 1 81 ? -15.787 -10.184 13.818 1.00 94.12 81 LYS A C 1
ATOM 655 O O . LYS A 1 81 ? -15.437 -10.614 14.913 1.00 94.12 81 LYS A O 1
ATOM 660 N N . LYS A 1 82 ? -15.603 -10.869 12.686 1.00 93.75 82 LYS A N 1
ATOM 661 C CA . LYS A 1 82 ? -14.911 -12.165 12.591 1.00 93.75 82 LYS A CA 1
ATOM 662 C C . LYS A 1 82 ? -13.385 -12.041 12.426 1.00 93.75 82 LYS A C 1
ATOM 664 O O . LYS A 1 82 ? -12.716 -13.039 12.172 1.00 93.75 82 LYS A O 1
ATOM 669 N N . GLY A 1 83 ? -12.822 -10.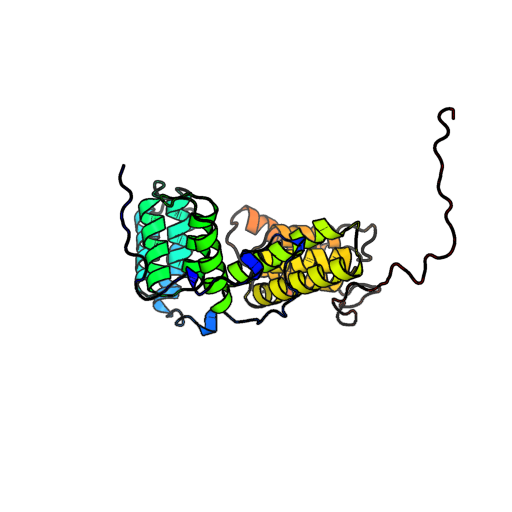841 12.582 1.00 89.06 83 GLY A N 1
ATOM 670 C CA . GLY A 1 83 ? -11.377 -10.594 12.580 1.00 89.06 83 GLY A CA 1
ATOM 671 C C . GLY A 1 83 ? -10.772 -10.258 11.215 1.00 89.06 83 GLY A C 1
ATOM 672 O O . GLY A 1 83 ? -9.549 -10.208 11.091 1.00 89.06 83 GLY A O 1
ATOM 673 N N . ASN A 1 84 ? -11.581 -10.007 10.178 1.00 95.19 84 ASN A N 1
ATOM 674 C CA . ASN A 1 84 ? -11.060 -9.552 8.890 1.00 95.19 84 ASN A CA 1
ATOM 675 C C . ASN A 1 84 ? -10.658 -8.068 8.961 1.00 95.19 84 ASN A C 1
ATOM 677 O O . ASN A 1 84 ? -11.489 -7.162 8.867 1.00 95.19 84 ASN A O 1
ATOM 681 N N . TRP A 1 85 ? -9.362 -7.805 9.104 1.00 93.69 85 TRP A N 1
ATOM 682 C CA . TRP A 1 85 ? -8.836 -6.442 9.182 1.00 93.69 85 TRP A CA 1
ATOM 683 C C . TRP A 1 85 ? -8.856 -5.688 7.838 1.00 93.69 85 TRP A C 1
ATOM 685 O O . TRP A 1 85 ? -8.879 -4.455 7.841 1.00 93.69 85 TRP A O 1
ATOM 695 N N . ASP A 1 86 ? -8.936 -6.374 6.690 1.00 93.44 86 ASP A N 1
ATOM 696 C CA . ASP A 1 86 ? -9.184 -5.718 5.396 1.00 93.44 86 ASP A CA 1
ATOM 697 C C . ASP A 1 86 ? -10.596 -5.118 5.336 1.00 93.44 86 ASP A C 1
ATOM 699 O O . ASP A 1 86 ? -10.798 -4.050 4.745 1.00 93.44 86 ASP A O 1
ATOM 703 N N . ALA A 1 87 ? -11.566 -5.755 6.001 1.00 96.38 87 ALA A N 1
ATOM 704 C CA . ALA A 1 87 ? -12.910 -5.215 6.171 1.00 96.38 87 ALA A CA 1
ATOM 705 C C . ALA A 1 87 ? -12.906 -3.973 7.075 1.00 96.38 87 ALA A C 1
ATOM 707 O O . ALA A 1 87 ? -13.493 -2.956 6.703 1.00 96.38 87 ALA A O 1
ATOM 708 N N . TYR A 1 88 ? -12.154 -3.990 8.187 1.00 96.69 88 TYR A N 1
ATOM 709 C CA . TYR A 1 88 ? -11.924 -2.784 8.997 1.00 96.69 88 TYR A CA 1
ATOM 710 C C . TYR A 1 88 ? -11.336 -1.647 8.160 1.00 96.69 88 TYR A C 1
ATOM 712 O O . TYR A 1 88 ? -11.874 -0.541 8.142 1.00 96.69 88 TYR A O 1
ATOM 720 N N . LYS A 1 89 ? -10.256 -1.917 7.417 1.00 95.50 89 LYS A N 1
ATOM 721 C CA . LYS A 1 89 ? -9.624 -0.939 6.523 1.00 95.50 89 LYS A CA 1
ATOM 722 C C . LYS A 1 89 ? -10.620 -0.368 5.510 1.00 95.50 89 LYS A C 1
ATOM 724 O O . LYS A 1 89 ? -10.596 0.839 5.249 1.00 95.50 89 LYS A O 1
ATOM 729 N N . ARG A 1 90 ? -11.496 -1.208 4.948 1.00 95.12 90 ARG A N 1
ATOM 730 C CA . ARG A 1 90 ? -12.526 -0.768 4.001 1.00 95.12 90 ARG A CA 1
ATOM 731 C C . ARG A 1 90 ? -13.552 0.146 4.667 1.00 95.12 90 ARG A C 1
ATOM 733 O O . ARG A 1 90 ? -13.755 1.247 4.160 1.00 95.12 90 ARG A O 1
ATOM 740 N N . LEU A 1 91 ? -14.122 -0.268 5.799 1.00 96.81 91 LEU A N 1
ATOM 741 C CA . LEU A 1 91 ? -15.104 0.512 6.558 1.00 96.81 91 LEU A CA 1
ATOM 742 C C . LEU A 1 91 ? -14.541 1.864 7.007 1.00 96.81 91 LEU A C 1
ATOM 744 O O . LEU A 1 91 ? -15.191 2.887 6.812 1.00 96.81 91 LEU A O 1
ATOM 748 N N . ILE A 1 92 ? -13.307 1.888 7.526 1.00 96.50 92 ILE A N 1
ATOM 749 C CA . ILE A 1 92 ? -12.613 3.130 7.894 1.00 96.50 92 ILE A CA 1
ATOM 750 C C . ILE A 1 92 ? -12.589 4.076 6.690 1.00 96.50 92 ILE A C 1
ATOM 752 O O . ILE A 1 92 ? -13.053 5.207 6.787 1.00 96.50 92 ILE A O 1
ATOM 756 N N . ARG A 1 93 ? -12.138 3.612 5.517 1.00 94.00 93 ARG A N 1
ATOM 757 C CA . ARG A 1 93 ? -12.119 4.446 4.305 1.00 94.00 93 ARG A CA 1
ATOM 758 C C . ARG A 1 93 ? -13.515 4.928 3.898 1.00 94.00 93 ARG A C 1
ATOM 760 O O . ARG A 1 93 ? -13.645 6.091 3.522 1.00 94.00 93 ARG A O 1
ATOM 767 N N . MET A 1 94 ? -14.529 4.062 3.947 1.00 94.56 94 MET A N 1
ATOM 768 C CA . MET A 1 94 ? -15.909 4.423 3.599 1.00 94.56 94 MET A CA 1
ATOM 769 C C . MET A 1 94 ? -16.404 5.576 4.472 1.00 94.56 94 MET A C 1
ATOM 771 O O . MET A 1 94 ? -16.833 6.593 3.932 1.00 94.56 94 MET A O 1
ATOM 775 N N . TYR A 1 95 ? -16.242 5.475 5.793 1.00 96.44 95 TYR A N 1
ATOM 776 C CA . TYR A 1 95 ? -16.676 6.509 6.730 1.00 96.44 95 TYR A CA 1
ATOM 777 C C . TYR A 1 95 ? -15.826 7.787 6.685 1.00 96.44 95 TYR A C 1
ATOM 779 O O . TYR A 1 95 ? -16.370 8.868 6.887 1.00 96.44 95 TYR A O 1
ATOM 787 N N . LEU A 1 96 ? -14.522 7.714 6.394 1.00 94.31 96 LEU A N 1
ATOM 788 C CA . LEU A 1 96 ? -13.675 8.912 6.271 1.00 94.31 96 LEU A CA 1
ATOM 789 C C . LEU A 1 96 ? -13.974 9.721 5.001 1.00 94.31 96 LEU A C 1
ATOM 791 O O . LEU A 1 96 ? -13.968 10.953 5.029 1.00 94.31 96 LEU A O 1
ATOM 795 N N . VAL A 1 97 ? -14.209 9.028 3.883 1.00 92.62 97 VAL A N 1
ATOM 796 C CA . VAL A 1 97 ? -14.391 9.650 2.560 1.00 92.62 97 VAL A CA 1
ATOM 797 C C . VAL A 1 97 ? -15.865 9.923 2.251 1.00 92.62 97 VAL A C 1
ATOM 799 O O . VAL A 1 97 ? -16.163 10.813 1.462 1.00 92.62 97 VAL A O 1
ATOM 802 N N . GLY A 1 98 ? -16.789 9.190 2.872 1.00 90.81 98 GLY A N 1
ATOM 803 C CA . GLY A 1 98 ? -18.207 9.209 2.517 1.00 90.81 98 GLY A CA 1
ATOM 804 C C . GLY A 1 98 ? -18.509 8.422 1.235 1.00 90.81 98 GLY A C 1
ATOM 805 O O . GLY A 1 98 ? -19.351 8.813 0.432 1.00 90.81 98 GLY A O 1
ATOM 806 N N . GLN A 1 99 ? -17.769 7.336 0.980 1.00 85.69 99 GLN A N 1
ATOM 807 C CA . GLN A 1 99 ? -18.019 6.471 -0.176 1.00 85.69 99 GLN A CA 1
ATOM 808 C C . GLN A 1 99 ? -19.092 5.444 0.197 1.00 85.69 99 GLN A C 1
ATOM 810 O O . GLN A 1 99 ? -18.815 4.606 1.054 1.00 85.69 99 GLN A O 1
ATOM 815 N N . ARG A 1 100 ? -20.267 5.486 -0.457 1.00 85.31 100 ARG A N 1
ATOM 816 C CA . ARG A 1 100 ? -21.455 4.634 -0.180 1.00 85.31 100 ARG A CA 1
ATOM 817 C C . ARG A 1 100 ? -22.137 4.872 1.176 1.00 85.31 100 ARG A C 1
ATOM 819 O O . ARG A 1 100 ? -23.172 4.299 1.472 1.00 85.31 100 ARG A O 1
ATOM 826 N N . VAL A 1 101 ? -21.560 5.721 2.015 1.00 93.62 101 VAL A N 1
ATOM 827 C CA . VAL A 1 101 ? -22.096 6.103 3.325 1.00 93.62 101 VAL A CA 1
ATOM 828 C C . VAL A 1 101 ? -21.924 7.589 3.520 1.00 93.62 101 VAL A C 1
ATOM 830 O O . VAL A 1 101 ? -21.034 8.195 2.928 1.00 93.62 101 VAL A O 1
ATOM 833 N N . GLU A 1 102 ? -22.727 8.182 4.394 1.00 94.44 102 GLU A N 1
ATOM 834 C CA . GLU A 1 102 ? -22.425 9.522 4.876 1.00 94.44 102 GLU A CA 1
ATOM 835 C C . GLU A 1 102 ? -21.069 9.522 5.599 1.00 94.44 102 GLU A C 1
ATOM 837 O O . GLU A 1 102 ? -20.741 8.607 6.365 1.00 94.44 102 GLU A O 1
ATOM 842 N N . LYS A 1 103 ? -20.263 10.558 5.347 1.00 95.62 103 LYS A N 1
ATOM 843 C CA . LYS A 1 103 ? -18.987 10.745 6.033 1.00 95.62 103 LYS A CA 1
ATOM 844 C C . LYS A 1 103 ? -19.218 10.807 7.545 1.00 95.62 103 LYS A C 1
ATOM 846 O O . LYS A 1 103 ? -19.954 11.658 8.035 1.00 95.62 103 LYS A O 1
ATOM 851 N N . ASN A 1 104 ? -18.532 9.950 8.294 1.00 96.31 104 ASN A N 1
ATOM 852 C CA . ASN A 1 104 ? -18.659 9.850 9.741 1.00 96.31 104 ASN A CA 1
ATOM 853 C C . ASN A 1 104 ? -17.297 9.580 10.399 1.00 96.31 104 ASN A C 1
ATOM 855 O O . ASN A 1 104 ? -16.893 8.438 10.625 1.00 96.31 104 ASN A O 1
ATOM 859 N N . ASN A 1 105 ? -16.592 10.657 10.750 1.00 92.69 105 ASN A N 1
ATOM 860 C CA . ASN A 1 105 ? -15.276 10.570 11.389 1.00 92.69 105 ASN A CA 1
ATOM 861 C C . ASN A 1 105 ? -15.318 9.845 12.746 1.00 92.69 105 ASN A C 1
ATOM 863 O O . ASN A 1 105 ? -14.347 9.189 13.105 1.00 92.69 105 ASN A O 1
ATOM 867 N N . GLN A 1 106 ? -16.433 9.932 13.483 1.00 95.25 106 GLN A N 1
ATOM 868 C CA . GLN A 1 106 ? -16.593 9.260 14.775 1.00 95.25 106 GLN A CA 1
ATOM 869 C C . GLN A 1 106 ? -16.604 7.736 14.602 1.00 95.25 106 GLN A C 1
ATOM 871 O O . GLN A 1 106 ? -15.850 7.039 15.275 1.00 95.25 106 GLN A O 1
ATOM 876 N N . ARG A 1 107 ? -17.383 7.219 13.642 1.00 94.56 107 ARG A N 1
ATOM 877 C CA . ARG A 1 107 ? -17.389 5.785 13.306 1.00 94.56 107 ARG A CA 1
ATOM 878 C C . ARG A 1 107 ? -16.040 5.298 12.792 1.00 94.56 107 ARG A C 1
ATOM 880 O O . ARG A 1 107 ? -15.593 4.223 13.181 1.00 94.56 107 ARG A O 1
ATOM 887 N N . ALA A 1 108 ? -15.373 6.084 11.948 1.00 95.44 108 ALA A N 1
ATOM 888 C CA . ALA A 1 108 ? -14.037 5.737 11.478 1.00 95.44 108 ALA A CA 1
ATOM 889 C C . ALA A 1 108 ? -13.031 5.640 12.638 1.00 95.44 108 ALA A C 1
ATOM 891 O O . ALA A 1 108 ? -12.266 4.680 12.704 1.00 95.44 108 ALA A O 1
ATOM 892 N N . LEU A 1 109 ? -13.067 6.594 13.573 1.00 95.00 109 LEU A N 1
ATOM 893 C CA . LEU A 1 109 ? -12.209 6.594 14.754 1.00 95.00 109 LEU A CA 1
ATOM 894 C C . LEU A 1 109 ? -12.499 5.405 15.683 1.00 95.00 109 LEU A C 1
ATOM 896 O O . LEU A 1 109 ? -11.560 4.761 16.137 1.00 95.00 109 LEU A O 1
ATOM 900 N N . GLU A 1 110 ? -13.767 5.056 15.911 1.00 94.25 110 GLU A N 1
ATOM 901 C CA . GLU A 1 110 ? -14.152 3.856 16.675 1.00 94.25 110 GLU A CA 1
ATOM 902 C C . GLU A 1 110 ? -13.549 2.573 16.080 1.00 94.25 110 GLU A C 1
ATOM 904 O O . GLU A 1 110 ? -13.006 1.745 16.809 1.00 94.25 110 GLU A O 1
ATOM 909 N N . LEU A 1 111 ? -13.585 2.424 14.752 1.00 95.69 111 LEU A N 1
ATOM 910 C CA . LEU A 1 111 ? -12.994 1.276 14.055 1.00 95.69 111 LEU A CA 1
ATOM 911 C C . LEU A 1 111 ? -11.462 1.251 14.156 1.00 95.69 111 LEU A C 1
ATOM 913 O O . LEU A 1 111 ? -10.877 0.181 14.323 1.00 95.69 111 LEU A O 1
ATOM 917 N N . VAL A 1 112 ? -10.808 2.413 14.063 1.00 95.12 112 VAL A N 1
ATOM 918 C CA . VAL A 1 112 ? -9.353 2.535 14.259 1.00 95.12 112 VAL A CA 1
ATOM 919 C C . VAL A 1 112 ? -8.972 2.138 15.681 1.00 95.12 112 VAL A C 1
ATOM 921 O O . VAL A 1 112 ? -8.033 1.368 15.869 1.00 95.12 112 VAL A O 1
ATOM 924 N N . LEU A 1 113 ? -9.718 2.610 16.679 1.00 92.50 113 LEU A N 1
ATOM 925 C CA . LEU A 1 113 ? -9.447 2.301 18.079 1.00 92.50 113 LEU A CA 1
ATOM 926 C C . LEU A 1 113 ? -9.713 0.833 18.408 1.00 92.50 113 LEU A C 1
ATOM 928 O O . LEU A 1 113 ? -8.905 0.231 19.101 1.00 92.50 113 LEU A O 1
ATOM 932 N N . ALA A 1 114 ? -10.728 0.211 17.805 1.00 91.56 114 ALA A N 1
ATOM 933 C CA . ALA A 1 114 ? -10.928 -1.233 17.915 1.00 91.56 114 ALA A CA 1
ATOM 934 C C . ALA A 1 114 ? -9.721 -2.039 17.389 1.00 91.56 114 ALA A C 1
ATOM 936 O O . ALA A 1 114 ? -9.334 -3.038 17.992 1.00 91.56 114 ALA A O 1
ATOM 937 N N . LEU A 1 115 ? -9.087 -1.602 16.291 1.00 93.31 115 LEU A N 1
ATOM 938 C CA . LEU A 1 115 ? -7.850 -2.222 15.802 1.00 93.31 115 LEU A CA 1
ATOM 939 C C . LEU A 1 115 ? -6.668 -1.989 16.752 1.00 93.31 115 LEU A C 1
ATOM 941 O O . LEU A 1 115 ? -5.845 -2.885 16.922 1.00 93.31 115 LEU A O 1
ATOM 945 N N . VAL A 1 116 ? -6.572 -0.805 17.356 1.00 91.94 116 VAL A N 1
ATOM 946 C CA . VAL A 1 116 ? -5.531 -0.463 18.339 1.00 91.94 116 VAL A CA 1
ATOM 947 C C . VAL A 1 116 ? -5.687 -1.293 19.620 1.00 91.94 116 VAL A C 1
ATOM 949 O O . VAL A 1 116 ? -4.700 -1.853 20.094 1.00 91.94 116 VAL A O 1
ATOM 952 N N . ASP A 1 117 ? -6.912 -1.470 20.118 1.00 88.38 117 ASP A N 1
ATOM 953 C CA . ASP A 1 117 ? -7.231 -2.342 21.257 1.00 88.38 117 ASP A CA 1
ATOM 954 C C . ASP A 1 117 ? -6.912 -3.813 20.949 1.00 88.38 117 ASP A C 1
ATOM 956 O O . ASP A 1 117 ? -6.373 -4.535 21.789 1.00 88.38 117 ASP A O 1
ATOM 960 N N . ALA A 1 118 ? -7.160 -4.246 19.708 1.00 87.88 118 ALA A N 1
ATOM 961 C CA . ALA A 1 118 ? -6.763 -5.559 19.200 1.00 87.88 118 ALA A CA 1
ATOM 962 C C . ALA A 1 118 ? -5.255 -5.680 18.904 1.00 87.88 118 ALA A C 1
ATOM 964 O O . ALA A 1 118 ? -4.806 -6.710 18.398 1.00 87.88 118 ALA A O 1
ATOM 965 N N . LYS A 1 119 ? -4.468 -4.635 19.193 1.00 90.25 119 LYS A N 1
ATOM 966 C CA . LYS A 1 119 ? -3.025 -4.543 18.941 1.00 90.25 119 LYS A CA 1
ATOM 967 C C . LYS A 1 119 ? -2.629 -4.762 17.479 1.00 90.25 119 LYS A C 1
ATOM 969 O O . LYS A 1 119 ? -1.519 -5.199 17.177 1.00 90.25 119 LYS A O 1
ATOM 974 N N . HIS A 1 120 ? -3.538 -4.461 16.557 1.00 92.75 120 HIS A N 1
ATOM 975 C CA . HIS A 1 120 ? -3.333 -4.684 15.138 1.00 92.75 120 HIS A CA 1
ATOM 976 C C . HIS A 1 120 ? -2.403 -3.606 14.544 1.00 92.75 120 HIS A C 1
ATOM 978 O O . HIS A 1 120 ? -2.687 -2.411 14.687 1.00 92.75 120 HIS A O 1
ATOM 984 N N . PRO A 1 121 ? -1.355 -3.969 13.775 1.00 94.69 121 PRO A N 1
ATOM 985 C CA . PRO A 1 121 ? -0.337 -3.011 13.317 1.00 94.69 121 PRO A CA 1
ATOM 986 C C . PRO A 1 121 ? -0.886 -1.901 12.413 1.00 94.69 121 PRO A C 1
ATOM 988 O O . PRO A 1 121 ? -0.446 -0.755 12.479 1.00 94.69 121 PRO A O 1
ATOM 991 N N . TYR A 1 122 ? -1.901 -2.216 11.603 1.00 94.94 122 TYR A N 1
ATOM 992 C CA . TYR A 1 122 ? -2.623 -1.216 10.809 1.00 94.94 122 TYR A CA 1
ATOM 993 C C . TYR A 1 122 ? -3.367 -0.179 11.670 1.00 94.94 122 TYR A C 1
ATOM 995 O O . TYR A 1 122 ? -3.397 0.992 11.304 1.00 94.94 122 TYR A O 1
ATOM 1003 N N . GLY A 1 123 ? -3.934 -0.577 12.817 1.00 94.38 123 GLY A N 1
ATOM 1004 C CA . GLY A 1 123 ? -4.629 0.345 13.722 1.00 94.38 123 GLY A CA 1
ATOM 1005 C C . GLY A 1 123 ? -3.672 1.377 14.306 1.00 94.38 123 GLY A C 1
ATOM 1006 O O . GLY A 1 123 ? -3.944 2.574 14.237 1.00 94.38 123 GLY A O 1
ATOM 1007 N N . TYR A 1 124 ? -2.512 0.918 14.788 1.00 93.94 124 TYR A N 1
ATOM 1008 C CA . TYR A 1 124 ? -1.443 1.801 15.255 1.00 93.94 124 TYR A CA 1
ATOM 1009 C C . TYR A 1 124 ? -1.009 2.782 14.167 1.00 93.94 124 TYR A C 1
ATOM 1011 O O . TYR A 1 124 ? -0.956 3.982 14.413 1.00 93.94 124 TYR A O 1
ATOM 1019 N N . PHE A 1 125 ? -0.777 2.299 12.943 1.00 94.75 125 PHE A N 1
ATOM 1020 C CA . PHE A 1 125 ? -0.393 3.166 11.832 1.00 94.75 125 PHE A CA 1
ATOM 1021 C C . PHE A 1 125 ? -1.434 4.266 11.568 1.00 94.75 125 PHE A C 1
ATOM 1023 O O . PHE A 1 125 ? -1.075 5.439 11.521 1.00 94.75 125 PHE A O 1
ATOM 1030 N N . VAL A 1 126 ? -2.720 3.917 11.450 1.00 95.31 126 VAL A N 1
ATOM 1031 C CA . VAL A 1 126 ? -3.776 4.901 11.148 1.00 95.31 126 VAL A CA 1
ATOM 1032 C C . VAL A 1 126 ? -3.971 5.896 12.294 1.00 95.31 126 VAL A C 1
ATOM 1034 O O . VAL A 1 126 ? -4.103 7.092 12.043 1.00 95.31 126 VAL A O 1
ATOM 1037 N N . LEU A 1 127 ? -3.936 5.445 13.552 1.00 92.81 127 LEU A N 1
ATOM 1038 C CA . LEU A 1 127 ? -4.010 6.356 14.697 1.00 92.81 127 LEU A CA 1
ATOM 1039 C C . LEU A 1 127 ? -2.807 7.309 14.734 1.00 92.81 127 LEU A C 1
ATOM 1041 O O . LEU A 1 127 ? -2.974 8.495 15.016 1.00 92.81 127 LEU A O 1
ATOM 1045 N N . GLY A 1 128 ? -1.617 6.809 14.389 1.00 91.25 128 GLY A N 1
ATOM 1046 C CA . GLY A 1 128 ? -0.429 7.630 14.188 1.00 91.25 128 GLY A CA 1
ATOM 1047 C C . GLY A 1 128 ? -0.663 8.735 13.156 1.00 91.25 128 GLY A C 1
ATOM 1048 O O . GLY A 1 128 ? -0.356 9.891 13.428 1.00 91.25 128 GLY A O 1
ATOM 1049 N N . GLN A 1 129 ? -1.296 8.426 12.018 1.00 91.56 129 GLN A N 1
ATOM 1050 C CA . GLN A 1 129 ? -1.643 9.437 11.007 1.00 91.56 129 GLN A CA 1
ATOM 1051 C C . GLN A 1 129 ? -2.621 10.484 11.549 1.00 91.56 129 GLN A C 1
ATOM 1053 O O . GLN A 1 129 ? -2.380 11.678 11.392 1.00 91.56 129 GLN A O 1
ATOM 1058 N N . PHE A 1 130 ? -3.676 10.061 12.249 1.00 92.50 130 PHE A N 1
ATOM 1059 C CA . PHE A 1 130 ? -4.661 10.990 12.813 1.00 92.50 130 PHE A CA 1
ATOM 1060 C C . PHE A 1 130 ? -4.025 11.952 13.826 1.00 92.50 130 PHE A C 1
ATOM 1062 O O . PHE A 1 130 ? -4.308 13.148 13.804 1.00 92.50 130 PHE A O 1
ATOM 1069 N N . LEU A 1 131 ? -3.127 11.449 14.681 1.00 89.69 131 LEU A N 1
ATOM 1070 C CA . LEU A 1 131 ? -2.352 12.259 15.629 1.00 89.69 131 LEU A CA 1
ATOM 1071 C C . LEU A 1 131 ? -1.334 13.167 14.928 1.00 89.69 131 LEU A C 1
ATOM 1073 O O . LEU A 1 131 ? -1.092 14.277 15.395 1.00 89.69 131 LEU A O 1
ATOM 1077 N N . HIS A 1 132 ? -0.735 12.714 13.825 1.00 86.75 132 HIS A N 1
ATOM 1078 C CA . HIS A 1 132 ? 0.228 13.501 13.061 1.00 86.75 132 HIS A CA 1
ATOM 1079 C C . HIS A 1 132 ? -0.447 14.695 12.376 1.00 86.75 132 HIS A C 1
ATOM 1081 O O . HIS A 1 132 ? 0.068 15.811 12.401 1.00 86.75 132 HIS A O 1
ATOM 1087 N N . GLU A 1 133 ? -1.613 14.469 11.775 1.00 88.44 133 GLU A N 1
ATOM 1088 C CA . GLU A 1 133 ? -2.358 15.481 11.021 1.00 88.44 133 GLU A CA 1
ATOM 1089 C C . GLU A 1 133 ? -3.204 16.378 11.938 1.00 88.44 133 GLU A C 1
ATOM 1091 O O . GLU A 1 133 ? -3.409 17.551 11.638 1.00 88.44 133 GLU A O 1
ATOM 1096 N N . GLY A 1 134 ? -3.654 15.860 13.086 1.00 89.62 134 GLY A N 1
ATOM 1097 C CA . GLY A 1 134 ? -4.621 16.549 13.940 1.00 89.62 134 GLY A CA 1
ATOM 1098 C C . GLY A 1 134 ? -6.024 16.583 13.339 1.00 89.62 134 GLY A C 1
ATOM 1099 O O . GLY A 1 134 ? -6.739 17.578 13.478 1.00 89.62 134 GLY A O 1
ATOM 1100 N N . GLU A 1 135 ? -6.401 15.506 12.651 1.00 87.44 135 GLU A N 1
ATOM 1101 C CA . GLU A 1 135 ? -7.678 15.363 11.957 1.00 87.44 135 GLU A CA 1
ATOM 1102 C C . GLU A 1 135 ? -8.567 14.279 12.591 1.00 87.44 135 GLU A C 1
ATOM 1104 O O . GLU A 1 135 ? -8.214 13.619 13.566 1.00 87.44 135 GLU A O 1
ATOM 1109 N N . TYR A 1 136 ? -9.774 14.105 12.042 1.00 90.00 136 TYR A N 1
ATOM 1110 C CA . TYR A 1 136 ? -10.683 13.006 12.398 1.00 90.00 136 TYR A CA 1
ATOM 1111 C C . TYR A 1 136 ? -11.018 12.920 13.895 1.00 90.00 136 TYR A C 1
ATOM 1113 O O . TYR A 1 136 ? -11.095 11.838 14.466 1.00 90.00 136 TYR A O 1
ATOM 1121 N N . LEU A 1 137 ? -11.283 14.085 14.504 1.00 92.94 137 LEU A N 1
ATOM 1122 C CA . LEU A 1 137 ? -11.628 14.265 15.927 1.00 92.94 137 LEU A CA 1
ATOM 1123 C C . LEU A 1 137 ? -10.455 14.063 16.900 1.00 92.94 137 LEU A C 1
ATOM 1125 O O . LEU A 1 137 ? -10.650 14.122 18.114 1.00 92.94 137 LEU A O 1
ATOM 1129 N N . ILE A 1 138 ? -9.239 13.893 16.383 1.00 90.12 138 ILE A N 1
ATOM 1130 C CA . ILE A 1 138 ? -8.013 13.789 17.166 1.00 90.12 138 ILE A CA 1
ATOM 1131 C C . ILE A 1 138 ? -7.245 15.106 17.069 1.00 90.12 138 ILE A C 1
ATOM 1133 O O . ILE A 1 138 ? -7.074 15.670 15.994 1.00 90.12 138 ILE A O 1
ATOM 1137 N N . LYS A 1 139 ? -6.795 15.633 18.212 1.00 90.25 139 LYS A N 1
ATOM 1138 C CA . LYS A 1 139 ? -5.887 16.787 18.222 1.00 90.25 139 LYS A CA 1
ATOM 1139 C C . LYS A 1 139 ? -4.497 16.344 17.799 1.00 90.25 139 LYS A C 1
ATOM 1141 O O . LYS A 1 139 ? -4.069 15.253 18.168 1.00 90.25 139 LYS A O 1
ATOM 1146 N N . GLN A 1 140 ? -3.789 17.229 17.106 1.00 88.25 140 GLN A N 1
ATOM 1147 C CA . GLN A 1 140 ? -2.413 16.965 16.720 1.00 88.25 140 GLN A CA 1
ATOM 1148 C C . GLN A 1 140 ? -1.547 16.713 17.960 1.00 88.25 140 GLN A C 1
ATOM 1150 O O . GLN A 1 140 ? -1.538 17.511 18.899 1.00 88.25 140 GLN A O 1
ATOM 1155 N N . ASP A 1 141 ? -0.814 15.608 17.935 1.00 85.06 141 ASP A N 1
ATOM 1156 C CA . ASP A 1 141 ? 0.192 15.242 18.924 1.00 85.06 141 ASP A CA 1
ATOM 1157 C C . ASP A 1 141 ? 1.289 14.468 18.192 1.00 85.06 141 ASP A C 1
ATOM 1159 O O . ASP A 1 141 ? 1.254 13.245 18.057 1.00 85.06 141 ASP A O 1
ATOM 1163 N N . ILE A 1 142 ? 2.251 15.220 17.659 1.00 80.69 142 ILE A N 1
ATOM 1164 C CA . ILE A 1 142 ? 3.334 14.688 16.827 1.00 80.69 142 ILE A CA 1
ATOM 1165 C C . ILE A 1 142 ? 4.152 13.635 17.580 1.00 80.69 142 ILE A C 1
ATOM 1167 O O . ILE A 1 142 ? 4.536 12.621 17.003 1.00 80.69 142 ILE A O 1
ATOM 1171 N N . LYS A 1 143 ? 4.384 13.843 18.882 1.00 82.19 143 LYS A N 1
ATOM 1172 C CA . LYS A 1 143 ? 5.157 12.906 19.698 1.00 82.19 143 LYS A CA 1
ATOM 1173 C C . LYS A 1 143 ? 4.445 11.554 19.783 1.00 82.19 143 LYS A C 1
ATOM 1175 O O . LYS A 1 143 ? 5.047 10.522 19.485 1.00 82.19 143 LYS A O 1
ATOM 1180 N N . LYS A 1 144 ? 3.146 11.554 20.099 1.00 84.69 144 LYS A N 1
ATOM 1181 C CA . LYS A 1 144 ? 2.358 10.313 20.127 1.00 84.69 144 LYS A CA 1
ATOM 1182 C C . LYS A 1 144 ? 2.159 9.705 18.748 1.00 84.69 144 LYS A C 1
ATOM 1184 O O . LYS A 1 144 ? 2.140 8.485 18.630 1.00 84.69 144 LYS A O 1
ATOM 1189 N N . ALA A 1 145 ? 2.021 10.515 17.704 1.00 85.94 145 ALA A N 1
ATOM 1190 C CA . ALA A 1 145 ? 1.924 10.007 16.341 1.00 85.94 145 ALA A CA 1
ATOM 1191 C C . ALA A 1 145 ? 3.108 9.095 16.001 1.00 85.94 145 ALA A C 1
ATOM 1193 O O . ALA A 1 145 ? 2.939 7.969 15.532 1.00 85.94 145 ALA A O 1
ATOM 1194 N N . TYR A 1 146 ? 4.309 9.569 16.323 1.00 83.75 146 TYR A N 1
ATOM 1195 C CA . TYR A 1 146 ? 5.546 8.849 16.087 1.00 83.75 146 TYR A CA 1
ATOM 1196 C C . TYR A 1 146 ? 5.717 7.600 16.943 1.00 83.75 146 TYR A C 1
ATOM 1198 O O . TYR A 1 146 ? 6.152 6.573 16.426 1.00 83.75 146 TYR A O 1
ATOM 1206 N N . ALA A 1 147 ? 5.298 7.649 18.205 1.00 84.88 147 ALA A N 1
ATOM 1207 C CA . ALA A 1 147 ? 5.178 6.453 19.029 1.00 84.88 147 ALA A CA 1
ATOM 1208 C C . ALA A 1 147 ? 4.324 5.362 18.363 1.00 84.88 147 ALA A C 1
ATOM 1210 O O . ALA A 1 147 ? 4.707 4.195 18.314 1.00 84.88 147 ALA A O 1
ATOM 1211 N N . TYR A 1 148 ? 3.164 5.738 17.819 1.00 88.06 148 TYR A N 1
ATOM 1212 C CA . TYR A 1 148 ? 2.275 4.792 17.147 1.00 88.06 148 TYR A CA 1
ATOM 1213 C C . TYR A 1 148 ? 2.845 4.281 15.818 1.00 88.06 148 TYR A C 1
ATOM 1215 O O . TYR A 1 148 ? 2.655 3.108 15.488 1.00 88.06 148 TYR A O 1
ATOM 1223 N N . PHE A 1 149 ? 3.577 5.109 15.066 1.00 87.56 149 PHE A N 1
ATOM 1224 C CA . PHE A 1 149 ? 4.285 4.648 13.869 1.00 87.56 149 PHE A CA 1
ATOM 1225 C C . PHE A 1 149 ? 5.387 3.644 14.193 1.00 87.56 149 PHE A C 1
ATOM 1227 O O . PHE A 1 149 ? 5.496 2.625 13.508 1.00 87.56 149 PHE A O 1
ATOM 1234 N N . ASP A 1 150 ? 6.174 3.890 15.237 1.00 86.12 150 ASP A N 1
ATOM 1235 C CA . ASP A 1 150 ? 7.203 2.947 15.655 1.00 86.12 150 ASP A CA 1
ATOM 1236 C C . ASP A 1 150 ? 6.592 1.644 16.171 1.00 86.12 150 ASP A C 1
ATOM 1238 O O . ASP A 1 150 ? 6.993 0.562 15.756 1.00 86.12 150 ASP A O 1
ATOM 1242 N N . LEU A 1 151 ? 5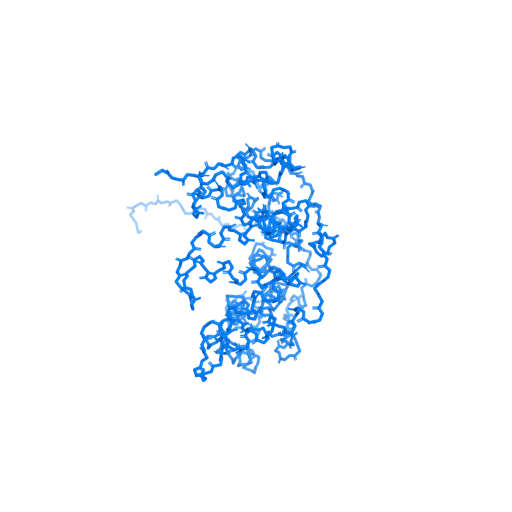.538 1.726 16.979 1.00 89.94 151 LEU A N 1
ATOM 1243 C CA . LEU A 1 151 ? 4.807 0.556 17.442 1.00 89.94 151 LEU A CA 1
ATOM 1244 C C . LEU A 1 151 ? 4.244 -0.275 16.274 1.00 89.94 151 LEU A C 1
ATOM 1246 O O . LEU A 1 151 ? 4.36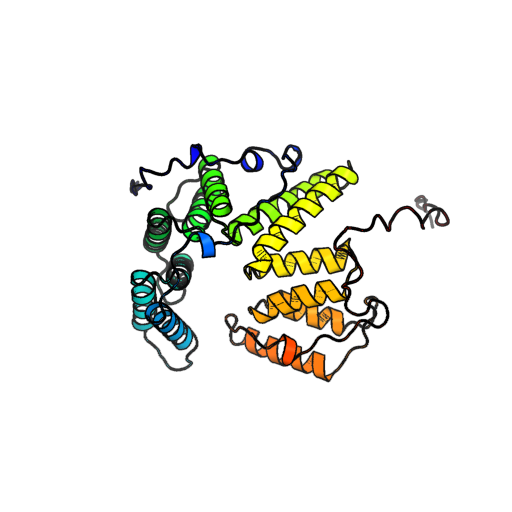3 -1.504 16.272 1.00 89.94 151 LEU A O 1
ATOM 1250 N N . ALA A 1 152 ? 3.683 0.381 15.252 1.00 93.19 152 ALA A N 1
ATOM 1251 C CA . ALA A 1 152 ? 3.244 -0.270 14.020 1.00 93.19 152 ALA A CA 1
ATOM 1252 C C . ALA A 1 152 ? 4.414 -0.955 13.292 1.00 93.19 152 ALA A C 1
ATOM 1254 O O . ALA A 1 152 ? 4.286 -2.103 12.858 1.00 93.19 152 ALA A O 1
ATOM 1255 N N . TYR A 1 153 ? 5.564 -0.283 13.188 1.00 91.25 153 TYR A N 1
ATOM 1256 C CA . TYR A 1 153 ? 6.785 -0.825 12.591 1.00 91.25 153 TYR A CA 1
ATOM 1257 C C . TYR A 1 153 ? 7.326 -2.039 13.363 1.00 91.25 153 TYR A C 1
ATOM 1259 O O . TYR A 1 153 ? 7.625 -3.070 12.753 1.00 91.25 153 TYR A O 1
ATOM 1267 N N . GLN A 1 154 ? 7.375 -1.970 14.697 1.00 89.44 154 GLN A N 1
ATOM 1268 C CA . GLN A 1 154 ? 7.787 -3.073 15.567 1.00 89.44 154 GLN A CA 1
ATOM 1269 C C . GLN A 1 154 ? 6.890 -4.308 15.404 1.00 89.44 154 GLN A C 1
ATOM 1271 O O . GLN A 1 154 ? 7.358 -5.426 15.615 1.00 89.44 154 GLN A O 1
ATOM 1276 N N . HIS A 1 155 ? 5.638 -4.133 14.980 1.00 92.88 155 HIS A N 1
ATOM 1277 C CA . HIS A 1 155 ? 4.726 -5.234 14.664 1.00 92.88 155 HIS A CA 1
ATOM 1278 C C . HIS A 1 155 ? 4.610 -5.505 13.153 1.00 92.88 155 HIS A C 1
ATOM 1280 O O . HIS A 1 155 ? 3.642 -6.099 12.682 1.00 92.88 155 HIS A O 1
ATOM 1286 N N . GLY A 1 156 ? 5.600 -5.075 12.368 1.00 94.81 156 GLY A N 1
ATOM 1287 C CA . GLY A 1 156 ? 5.746 -5.455 10.966 1.00 94.81 156 GLY A CA 1
ATOM 1288 C C . GLY A 1 156 ? 4.782 -4.778 9.993 1.00 94.81 156 GLY A C 1
ATOM 1289 O O . GLY A 1 156 ? 4.672 -5.251 8.863 1.00 94.81 156 GLY A O 1
ATOM 1290 N N . SER A 1 157 ? 4.103 -3.692 10.388 1.00 96.19 157 SER A N 1
ATOM 1291 C CA . SER A 1 157 ? 3.211 -2.935 9.499 1.00 96.19 157 SER A CA 1
ATOM 1292 C C . SER A 1 157 ? 3.951 -2.513 8.220 1.00 96.19 157 SER A C 1
ATOM 1294 O O . SER A 1 157 ? 4.913 -1.737 8.301 1.00 96.19 157 SER A O 1
ATOM 1296 N N . PRO A 1 158 ? 3.515 -2.964 7.028 1.00 96.31 158 PRO A N 1
ATOM 1297 C CA . PRO A 1 158 ? 4.153 -2.566 5.780 1.00 96.31 158 PRO A CA 1
ATOM 1298 C C . PRO A 1 158 ? 3.992 -1.066 5.497 1.00 96.31 158 PRO A C 1
ATOM 1300 O O . PRO A 1 158 ? 4.872 -0.457 4.893 1.00 96.31 158 PRO A O 1
ATOM 1303 N N . GLN A 1 159 ? 2.906 -0.442 5.966 1.00 95.06 159 GLN A N 1
ATOM 1304 C CA . GLN A 1 159 ? 2.702 1.001 5.841 1.00 95.06 159 GLN A CA 1
ATOM 1305 C C . GLN A 1 159 ? 3.693 1.783 6.707 1.00 95.06 159 GLN A C 1
ATOM 1307 O O . GLN A 1 159 ? 4.267 2.761 6.235 1.00 95.06 159 GLN A O 1
ATOM 1312 N N . ALA A 1 160 ? 3.945 1.333 7.941 1.00 92.44 160 ALA A N 1
ATOM 1313 C CA . ALA A 1 160 ? 4.929 1.968 8.815 1.00 92.44 160 ALA A CA 1
ATOM 1314 C C . ALA A 1 160 ? 6.362 1.779 8.293 1.00 92.44 160 ALA A C 1
ATOM 1316 O O . ALA A 1 160 ? 7.132 2.735 8.255 1.00 92.44 160 ALA A O 1
ATOM 1317 N N . GLN A 1 161 ? 6.701 0.582 7.800 1.00 93.38 161 GLN A N 1
ATOM 1318 C CA . GLN A 1 161 ? 7.975 0.332 7.114 1.00 93.38 161 GLN A CA 1
ATOM 1319 C C . GLN A 1 161 ? 8.160 1.275 5.921 1.00 93.38 161 GLN A C 1
ATOM 1321 O O . GLN A 1 161 ? 9.208 1.900 5.782 1.00 93.38 161 GLN A O 1
ATOM 1326 N N . ALA A 1 162 ? 7.126 1.440 5.092 1.00 92.44 162 ALA A N 1
ATOM 1327 C CA . ALA A 1 162 ? 7.158 2.366 3.968 1.00 92.44 162 ALA A CA 1
ATOM 1328 C C . ALA A 1 162 ? 7.288 3.831 4.408 1.00 92.44 162 ALA A C 1
ATOM 1330 O O . ALA A 1 162 ? 8.054 4.574 3.800 1.00 92.44 162 ALA A O 1
ATOM 1331 N N . ALA A 1 163 ? 6.579 4.242 5.462 1.00 88.00 163 ALA A N 1
ATOM 1332 C CA . ALA A 1 163 ? 6.661 5.595 6.002 1.00 88.00 163 ALA A CA 1
ATOM 1333 C C . ALA A 1 163 ? 8.082 5.915 6.487 1.00 88.00 163 ALA A C 1
ATOM 1335 O O . ALA A 1 163 ? 8.635 6.946 6.114 1.00 88.00 163 ALA A O 1
ATOM 1336 N N . ILE A 1 164 ? 8.723 4.996 7.219 1.00 86.00 164 ILE A N 1
ATOM 1337 C CA . ILE A 1 164 ? 10.128 5.146 7.624 1.00 86.00 164 ILE A CA 1
ATOM 1338 C C . ILE A 1 164 ? 11.045 5.186 6.392 1.00 86.00 164 ILE A C 1
ATOM 1340 O O . ILE A 1 164 ? 11.945 6.021 6.319 1.00 86.00 164 ILE A O 1
ATOM 1344 N N . GLY A 1 165 ? 10.794 4.348 5.383 1.00 87.31 165 GLY A N 1
ATOM 1345 C CA . GLY A 1 165 ? 11.507 4.412 4.103 1.00 87.31 165 GLY A CA 1
ATOM 1346 C C . GLY A 1 165 ? 11.418 5.792 3.438 1.00 87.31 165 GLY A C 1
ATOM 1347 O O . GLY A 1 165 ? 12.437 6.320 2.987 1.00 87.31 165 GLY A O 1
ATOM 1348 N N . GLY A 1 166 ? 10.233 6.409 3.439 1.00 84.06 166 GLY A N 1
ATOM 1349 C CA . GLY A 1 166 ? 10.003 7.772 2.950 1.00 84.06 166 GLY A CA 1
ATOM 1350 C C . GLY A 1 166 ? 10.768 8.824 3.746 1.00 84.06 166 GLY A C 1
ATOM 1351 O O . GLY A 1 166 ? 11.442 9.663 3.160 1.00 84.06 166 GLY A O 1
ATOM 1352 N N . LEU A 1 167 ? 10.781 8.701 5.072 1.00 81.19 167 LEU A N 1
ATOM 1353 C CA . LEU A 1 167 ? 11.541 9.578 5.961 1.00 81.19 167 LEU A CA 1
ATOM 1354 C C . LEU A 1 167 ? 13.056 9.564 5.670 1.00 81.19 167 LEU A C 1
ATOM 1356 O O . LEU A 1 167 ? 13.704 10.611 5.737 1.00 81.19 167 LEU A O 1
ATOM 1360 N N . TYR A 1 168 ? 13.636 8.408 5.333 1.00 81.88 168 TYR A N 1
ATOM 1361 C CA . TYR A 1 168 ? 15.040 8.323 4.904 1.00 81.88 168 TYR A CA 1
ATOM 1362 C C . TYR A 1 168 ? 15.263 8.854 3.477 1.00 81.88 168 TYR A C 1
ATOM 1364 O O . TYR A 1 168 ? 16.315 9.434 3.213 1.00 81.88 168 TYR A O 1
ATOM 1372 N N . ALA A 1 169 ? 14.289 8.702 2.574 1.00 80.81 169 ALA A N 1
ATOM 1373 C CA . ALA A 1 169 ? 14.351 9.284 1.229 1.00 80.81 169 ALA A CA 1
ATOM 1374 C C . ALA A 1 169 ? 14.244 10.817 1.253 1.00 80.81 169 ALA A C 1
ATOM 1376 O O . ALA A 1 169 ? 14.892 11.498 0.473 1.00 80.81 169 ALA A O 1
ATOM 1377 N N . GLU A 1 170 ? 13.470 11.396 2.166 1.00 77.31 170 GLU A N 1
ATOM 1378 C CA . GLU A 1 170 ? 13.421 12.852 2.339 1.00 77.31 170 GLU A CA 1
ATOM 1379 C C . GLU A 1 170 ? 14.732 13.392 2.920 1.00 77.31 170 GLU A C 1
ATOM 1381 O O . GLU A 1 170 ? 15.227 14.433 2.491 1.00 77.31 170 GLU A O 1
ATOM 1386 N N . ALA A 1 171 ? 15.339 12.659 3.857 1.00 71.88 171 ALA A N 1
ATOM 1387 C CA . ALA A 1 171 ? 16.644 13.002 4.415 1.00 71.88 171 ALA A CA 1
ATOM 1388 C C . ALA A 1 171 ? 17.768 13.017 3.363 1.00 71.88 171 ALA A C 1
ATOM 1390 O O . ALA A 1 171 ? 18.691 13.821 3.481 1.00 71.88 171 ALA A O 1
ATOM 1391 N N . GLU A 1 172 ? 17.678 12.182 2.318 1.00 70.06 172 GLU A N 1
ATOM 1392 C CA . GLU A 1 172 ? 18.572 12.229 1.149 1.00 70.06 172 GLU A CA 1
ATOM 1393 C C . GLU A 1 172 ? 18.644 13.646 0.564 1.00 70.06 172 GLU A C 1
ATOM 1395 O O . GLU A 1 172 ? 19.731 14.146 0.277 1.00 70.06 172 GLU A O 1
ATOM 1400 N N . VAL A 1 173 ? 17.496 14.318 0.422 1.00 68.38 173 VAL A N 1
ATOM 1401 C CA . VAL A 1 173 ? 17.412 15.641 -0.212 1.00 68.38 173 VAL A CA 1
ATOM 1402 C C . VAL A 1 173 ? 18.251 16.675 0.538 1.00 68.38 173 VAL A C 1
ATOM 1404 O O . VAL A 1 173 ? 18.862 17.533 -0.095 1.00 68.38 173 VAL A O 1
ATOM 1407 N N . ALA A 1 174 ? 18.357 16.561 1.865 1.00 71.44 174 ALA A N 1
ATOM 1408 C CA . ALA A 1 174 ? 19.197 17.449 2.665 1.00 71.44 174 ALA A CA 1
ATOM 1409 C C . ALA A 1 174 ? 20.700 17.286 2.365 1.00 71.44 174 ALA A C 1
ATOM 1411 O O . ALA A 1 174 ? 21.452 18.242 2.513 1.00 71.44 174 ALA A O 1
ATOM 1412 N N . TYR A 1 175 ? 21.138 16.107 1.909 1.00 68.62 175 TYR A N 1
ATOM 1413 C CA . TYR A 1 175 ? 22.554 15.781 1.695 1.00 68.62 175 TYR A CA 1
ATOM 1414 C C . TYR A 1 175 ? 23.013 15.821 0.243 1.00 68.62 175 TYR A C 1
ATOM 1416 O O . TYR A 1 175 ? 24.198 15.611 -0.023 1.00 68.62 175 TYR A O 1
ATOM 1424 N N . ILE A 1 176 ? 22.109 16.106 -0.697 1.00 69.81 176 ILE A N 1
ATOM 1425 C CA . ILE A 1 176 ? 22.376 15.996 -2.137 1.00 69.81 176 ILE A CA 1
ATOM 1426 C C . ILE A 1 176 ? 23.564 16.849 -2.606 1.00 69.81 176 ILE A C 1
ATOM 1428 O O . ILE A 1 176 ? 24.256 16.460 -3.544 1.00 69.81 176 ILE A O 1
ATOM 1432 N N . ASN A 1 177 ? 23.838 17.961 -1.917 1.00 73.50 177 ASN A N 1
ATOM 1433 C CA . ASN A 1 177 ? 24.917 18.897 -2.243 1.00 73.50 177 ASN A CA 1
ATOM 1434 C C . ASN A 1 177 ? 26.043 18.938 -1.194 1.00 73.50 177 ASN A C 1
ATOM 1436 O O . ASN A 1 177 ? 26.950 19.757 -1.322 1.00 73.50 177 ASN A O 1
ATOM 1440 N N . GLU A 1 178 ? 25.984 18.098 -0.159 1.00 76.31 178 GLU A N 1
ATOM 1441 C CA . GLU A 1 178 ? 26.897 18.182 0.989 1.00 76.31 178 GLU A CA 1
ATOM 1442 C C . GLU A 1 178 ? 27.826 16.969 1.077 1.00 76.31 178 GLU A C 1
ATOM 1444 O O . GLU A 1 178 ? 29.046 17.116 1.060 1.00 76.31 178 GLU A O 1
ATOM 1449 N N . ASP A 1 179 ? 27.257 15.763 1.155 1.00 81.06 179 ASP A N 1
ATOM 1450 C CA . ASP A 1 179 ? 28.013 14.538 1.413 1.00 81.06 179 ASP A CA 1
ATOM 1451 C C . ASP A 1 179 ? 27.401 13.361 0.648 1.00 81.06 179 ASP A C 1
ATOM 1453 O O . ASP A 1 179 ? 26.383 12.784 1.038 1.00 81.06 179 ASP A O 1
ATOM 1457 N N . LEU A 1 180 ? 28.065 12.975 -0.444 1.00 79.00 180 LEU A N 1
ATOM 1458 C CA . LEU A 1 180 ? 27.649 11.861 -1.296 1.00 79.00 180 LEU A CA 1
ATOM 1459 C C . LEU A 1 180 ? 27.699 10.499 -0.582 1.00 79.00 180 LEU A C 1
ATOM 1461 O O . LEU A 1 180 ? 26.925 9.603 -0.927 1.00 79.00 180 LEU A O 1
ATOM 1465 N N . ASN A 1 181 ? 28.578 10.318 0.407 1.00 82.38 181 ASN A N 1
ATOM 1466 C CA . ASN A 1 181 ? 28.641 9.073 1.171 1.00 82.38 181 ASN A CA 1
ATOM 1467 C C . ASN A 1 181 ? 27.436 8.966 2.096 1.00 82.38 181 ASN A C 1
ATOM 1469 O O . ASN A 1 181 ? 26.751 7.939 2.096 1.00 82.38 181 ASN A O 1
ATOM 1473 N N . LYS A 1 182 ? 27.141 10.044 2.829 1.00 80.19 182 LYS A N 1
ATOM 1474 C CA . LYS A 1 182 ? 25.966 10.112 3.697 1.00 80.19 182 LYS A CA 1
ATOM 1475 C C . LYS A 1 182 ? 24.691 9.960 2.872 1.00 80.19 182 LYS A C 1
ATOM 1477 O O . LYS A 1 182 ? 23.889 9.085 3.180 1.00 80.19 182 LYS A O 1
ATOM 1482 N N . LEU A 1 183 ? 24.571 10.679 1.754 1.00 81.00 183 LEU A N 1
ATOM 1483 C CA . LEU A 1 183 ? 23.496 10.518 0.770 1.00 81.00 183 LEU A CA 1
ATOM 1484 C C . LEU A 1 183 ? 23.236 9.033 0.466 1.00 81.00 183 LEU A C 1
ATOM 1486 O O . LEU A 1 183 ? 22.158 8.511 0.753 1.00 81.00 183 LEU A O 1
ATOM 1490 N N . ASN A 1 184 ? 24.254 8.326 -0.036 1.00 81.06 184 ASN A N 1
ATOM 1491 C CA . ASN A 1 184 ? 24.149 6.915 -0.409 1.00 81.06 184 ASN A CA 1
ATOM 1492 C C . ASN A 1 184 ? 23.732 6.009 0.761 1.00 81.06 184 ASN A C 1
ATOM 1494 O O . ASN A 1 184 ? 23.017 5.031 0.543 1.00 81.06 184 ASN A O 1
ATOM 1498 N N . GLN A 1 185 ? 24.138 6.317 1.995 1.00 83.75 185 GLN A N 1
ATOM 1499 C CA . GLN A 1 185 ? 23.704 5.570 3.176 1.00 83.75 185 GLN A CA 1
ATOM 1500 C C . GLN A 1 185 ? 22.203 5.742 3.446 1.00 83.75 185 GLN A C 1
ATOM 1502 O O . GLN A 1 185 ? 21.511 4.740 3.621 1.00 83.75 185 GLN A O 1
ATOM 1507 N N . TYR A 1 186 ? 21.683 6.974 3.406 1.00 82.75 186 TYR A N 1
ATOM 1508 C CA . TYR A 1 186 ? 20.250 7.258 3.587 1.00 82.75 186 TYR A CA 1
ATOM 1509 C C . TYR A 1 186 ? 19.385 6.575 2.527 1.00 82.75 186 TYR A C 1
ATOM 1511 O O . TYR A 1 186 ? 18.349 5.986 2.826 1.00 82.75 186 TYR A O 1
ATOM 1519 N N . LEU A 1 187 ? 19.857 6.574 1.289 1.00 81.31 187 LEU A N 1
ATOM 1520 C CA . LEU A 1 187 ? 19.210 5.879 0.185 1.00 81.31 187 LEU A CA 1
ATOM 1521 C C . LEU A 1 187 ? 19.179 4.372 0.334 1.00 81.31 187 LEU A C 1
ATOM 1523 O O . LEU A 1 187 ? 18.139 3.756 0.120 1.00 81.31 187 LEU A O 1
ATOM 1527 N N . ASN A 1 188 ? 20.315 3.777 0.694 1.00 84.88 188 ASN A N 1
ATOM 1528 C CA . ASN A 1 188 ? 20.381 2.346 0.956 1.00 84.88 188 ASN A CA 1
ATOM 1529 C C . ASN A 1 188 ? 19.438 1.978 2.106 1.00 84.88 188 ASN A C 1
ATOM 1531 O O . ASN A 1 188 ? 18.775 0.947 2.051 1.00 84.88 188 ASN A O 1
ATOM 1535 N N . GLN A 1 189 ? 19.337 2.838 3.118 1.00 86.56 189 GLN A N 1
ATOM 1536 C CA . GLN A 1 189 ? 18.424 2.648 4.234 1.00 86.56 189 GLN A CA 1
ATOM 1537 C C . GLN A 1 189 ? 16.957 2.710 3.790 1.00 86.56 189 GLN A C 1
ATOM 1539 O O . GLN A 1 189 ? 16.188 1.790 4.071 1.00 86.56 189 GLN A O 1
ATOM 1544 N N . SER A 1 190 ? 16.582 3.753 3.044 1.00 87.25 190 SER A N 1
ATOM 1545 C CA . SER A 1 190 ? 15.248 3.902 2.456 1.00 87.25 190 SER A CA 1
ATOM 1546 C C . SER A 1 190 ? 14.867 2.687 1.604 1.00 87.25 190 SER A C 1
ATOM 1548 O O . SER A 1 190 ? 13.795 2.106 1.782 1.00 87.25 190 SER A O 1
ATOM 1550 N N . PHE A 1 191 ? 15.790 2.241 0.746 1.00 89.62 191 PHE A N 1
ATOM 1551 C CA . PHE A 1 191 ? 15.608 1.077 -0.113 1.00 89.62 191 PHE A CA 1
ATOM 1552 C C . PHE A 1 191 ? 15.293 -0.188 0.692 1.00 89.62 191 PHE A C 1
ATOM 1554 O O . PHE A 1 191 ? 14.339 -0.890 0.369 1.00 89.62 191 PHE A O 1
ATOM 1561 N N . LYS A 1 192 ? 16.034 -0.461 1.773 1.00 90.88 192 LYS A N 1
ATOM 1562 C CA . LYS A 1 192 ? 15.794 -1.639 2.623 1.00 90.88 192 LYS A CA 1
ATOM 1563 C C . LYS A 1 192 ? 14.420 -1.607 3.296 1.00 90.88 192 LYS A C 1
ATOM 1565 O O . LYS A 1 192 ? 13.729 -2.620 3.306 1.00 90.88 192 LYS A O 1
ATOM 1570 N N . TYR A 1 193 ? 13.987 -0.452 3.803 1.00 91.56 193 TYR A N 1
ATOM 1571 C CA . TYR A 1 193 ? 12.645 -0.304 4.378 1.00 91.56 193 TYR A CA 1
ATOM 1572 C C . TYR A 1 193 ? 11.539 -0.535 3.341 1.00 91.56 193 TYR A C 1
ATOM 1574 O O . TYR A 1 193 ? 10.575 -1.258 3.605 1.00 91.56 193 TYR A O 1
ATOM 1582 N N . TYR A 1 194 ? 11.694 0.027 2.139 1.00 93.81 194 TYR A N 1
ATOM 1583 C CA . TYR A 1 194 ? 10.772 -0.246 1.041 1.00 93.81 194 TYR A CA 1
ATOM 1584 C C . TYR A 1 194 ? 10.806 -1.705 0.594 1.00 93.81 194 TYR A C 1
ATOM 1586 O O . TYR A 1 194 ? 9.760 -2.228 0.216 1.00 93.81 194 TYR A O 1
ATOM 1594 N N . GLN A 1 195 ? 11.954 -2.377 0.679 1.00 93.69 195 GLN A N 1
ATOM 1595 C CA . GLN A 1 195 ? 12.058 -3.806 0.418 1.00 93.69 195 GLN A CA 1
ATOM 1596 C C . GLN A 1 195 ? 11.254 -4.615 1.444 1.00 93.69 195 GLN A C 1
ATOM 1598 O O . GLN A 1 195 ? 10.410 -5.402 1.020 1.00 93.69 195 GLN A O 1
ATOM 1603 N N . CYS A 1 196 ? 11.406 -4.356 2.752 1.00 94.38 196 CYS A N 1
ATOM 1604 C CA . CYS A 1 196 ? 10.601 -5.031 3.783 1.00 94.38 196 CYS A CA 1
ATOM 1605 C C . CYS A 1 196 ? 9.089 -4.870 3.511 1.00 94.38 196 CYS A C 1
ATOM 1607 O O . CYS A 1 196 ? 8.327 -5.834 3.567 1.00 94.38 196 CYS A O 1
ATOM 1609 N N . ALA A 1 197 ? 8.650 -3.649 3.182 1.00 96.06 197 ALA A N 1
ATOM 1610 C CA . ALA A 1 197 ? 7.244 -3.367 2.898 1.00 96.06 197 ALA A CA 1
ATOM 1611 C C . ALA A 1 197 ? 6.778 -4.024 1.586 1.00 96.06 197 ALA A C 1
ATOM 1613 O O . ALA A 1 197 ? 5.674 -4.567 1.501 1.00 96.06 197 ALA A O 1
ATOM 1614 N N . GLY A 1 198 ? 7.616 -3.984 0.549 1.00 95.38 198 GLY A N 1
ATOM 1615 C CA . GLY A 1 198 ? 7.324 -4.538 -0.769 1.00 95.38 198 GLY A CA 1
ATOM 1616 C C . GLY A 1 198 ? 7.235 -6.064 -0.778 1.00 95.38 198 GLY A C 1
ATOM 1617 O O . GLY A 1 198 ? 6.372 -6.609 -1.462 1.00 95.38 198 GLY A O 1
ATOM 1618 N N . GLU A 1 199 ? 8.047 -6.753 0.027 1.00 95.12 199 GLU A N 1
ATOM 1619 C CA . GLU A 1 199 ? 7.966 -8.208 0.243 1.00 95.12 199 GLU A CA 1
ATOM 1620 C C . GLU A 1 199 ? 6.628 -8.638 0.863 1.00 95.12 199 GLU A C 1
ATOM 1622 O O . GLU A 1 199 ? 6.172 -9.757 0.640 1.00 95.12 199 GLU A O 1
ATOM 1627 N N . GLN A 1 200 ? 5.957 -7.728 1.574 1.00 95.50 200 GLN A N 1
ATOM 1628 C CA . GLN A 1 200 ? 4.605 -7.916 2.107 1.00 95.50 200 GLN A CA 1
ATOM 1629 C C . GLN A 1 200 ? 3.499 -7.433 1.149 1.00 95.50 200 GLN A C 1
ATOM 1631 O O . GLN A 1 200 ? 2.335 -7.352 1.536 1.00 95.50 200 GLN A O 1
ATOM 1636 N N . GLY A 1 201 ? 3.841 -7.077 -0.094 1.00 94.81 201 GLY A N 1
ATOM 1637 C CA . GLY A 1 201 ? 2.881 -6.610 -1.095 1.00 94.81 201 GLY A CA 1
ATOM 1638 C C . GLY A 1 201 ? 2.495 -5.133 -0.967 1.00 94.81 201 GLY A C 1
ATOM 1639 O O . GLY A 1 201 ? 1.453 -4.721 -1.476 1.00 94.81 201 GLY A O 1
ATOM 1640 N N . HIS A 1 202 ? 3.299 -4.290 -0.311 1.00 96.06 202 HIS A N 1
ATOM 1641 C CA . HIS A 1 202 ? 3.020 -2.855 -0.292 1.00 96.06 202 HIS A CA 1
ATOM 1642 C C . HIS A 1 202 ? 3.304 -2.213 -1.657 1.00 96.06 202 HIS A C 1
ATOM 1644 O O . HIS A 1 202 ? 4.445 -1.917 -2.018 1.00 96.06 202 HIS A O 1
ATOM 1650 N N . GLN A 1 203 ? 2.235 -1.968 -2.414 1.00 94.69 203 GLN A N 1
ATOM 1651 C CA . GLN A 1 203 ? 2.266 -1.474 -3.794 1.00 94.69 203 GLN A CA 1
ATOM 1652 C C . GLN A 1 203 ? 3.096 -0.203 -3.985 1.00 94.69 203 GLN A C 1
ATOM 1654 O O . GLN A 1 203 ? 3.913 -0.131 -4.903 1.00 94.69 203 GLN A O 1
ATOM 1659 N N . ALA A 1 204 ? 2.904 0.791 -3.113 1.00 92.81 204 ALA A N 1
ATOM 1660 C CA . ALA A 1 204 ? 3.622 2.056 -3.206 1.00 92.81 204 ALA A CA 1
ATOM 1661 C C . ALA A 1 204 ? 5.125 1.863 -2.960 1.00 92.81 204 ALA A C 1
ATOM 1663 O O . ALA A 1 204 ? 5.931 2.479 -3.647 1.00 92.81 204 ALA A O 1
ATOM 1664 N N . SER A 1 205 ? 5.519 0.963 -2.053 1.00 95.06 205 SER A N 1
ATOM 1665 C CA . SER A 1 205 ? 6.936 0.643 -1.839 1.00 95.06 205 SER A CA 1
ATOM 1666 C C . SER A 1 205 ? 7.542 -0.097 -3.020 1.00 95.06 205 SER A C 1
ATOM 1668 O O . SER A 1 205 ? 8.624 0.273 -3.454 1.00 95.06 205 SER A O 1
ATOM 1670 N N . LEU A 1 206 ? 6.836 -1.072 -3.603 1.00 96.25 206 LEU A N 1
ATOM 1671 C CA . LEU A 1 206 ? 7.275 -1.731 -4.839 1.00 96.25 206 LEU A CA 1
ATOM 1672 C C . LEU A 1 206 ? 7.464 -0.719 -5.982 1.00 96.25 206 LEU A C 1
ATOM 1674 O O . LEU A 1 206 ? 8.453 -0.781 -6.708 1.00 96.25 206 LEU A O 1
ATOM 1678 N N . TYR A 1 207 ? 6.564 0.259 -6.108 1.00 95.00 207 TYR A N 1
ATOM 1679 C CA . TYR A 1 207 ? 6.713 1.360 -7.061 1.00 95.00 207 TYR A CA 1
ATOM 1680 C C . TYR A 1 207 ? 7.940 2.241 -6.765 1.00 95.00 207 TYR A C 1
ATOM 1682 O O . TYR A 1 207 ? 8.679 2.578 -7.690 1.00 95.00 207 TYR A O 1
ATOM 1690 N N . GLN A 1 208 ? 8.198 2.579 -5.496 1.00 91.50 208 GLN A N 1
ATOM 1691 C CA . GLN A 1 208 ? 9.392 3.343 -5.112 1.00 91.50 208 GLN A CA 1
ATOM 1692 C C . GLN A 1 208 ? 10.688 2.567 -5.384 1.00 91.50 208 GLN A C 1
ATOM 1694 O O . GLN A 1 208 ? 11.615 3.124 -5.969 1.00 91.50 208 GLN A O 1
ATOM 1699 N N . LEU A 1 209 ? 10.735 1.267 -5.066 1.00 91.88 209 LEU A N 1
ATOM 1700 C CA . LEU A 1 209 ? 11.860 0.392 -5.419 1.00 91.88 209 LEU A CA 1
ATOM 1701 C C . LEU A 1 209 ? 12.113 0.414 -6.928 1.00 91.88 209 LEU A C 1
ATOM 1703 O O . LEU A 1 209 ? 13.249 0.597 -7.359 1.00 91.88 209 LEU A O 1
ATOM 1707 N N . ALA A 1 210 ? 11.058 0.301 -7.738 1.00 92.12 210 ALA A N 1
ATOM 1708 C CA . ALA A 1 210 ? 11.171 0.362 -9.188 1.00 92.12 210 ALA A CA 1
ATOM 1709 C C . ALA A 1 210 ? 11.764 1.697 -9.677 1.00 92.12 210 ALA A C 1
ATOM 1711 O O . ALA A 1 210 ? 12.668 1.696 -10.516 1.00 92.12 210 ALA A O 1
ATOM 1712 N N . LEU A 1 211 ? 11.315 2.830 -9.124 1.00 88.38 211 LEU A N 1
ATOM 1713 C CA . LEU A 1 211 ? 11.856 4.152 -9.456 1.00 88.38 211 LEU A CA 1
ATOM 1714 C C . LEU A 1 211 ? 13.342 4.273 -9.097 1.00 88.38 211 LEU A C 1
ATOM 1716 O O . LEU A 1 211 ? 14.140 4.702 -9.933 1.00 88.38 211 LEU A O 1
ATOM 1720 N N . THR A 1 212 ? 13.738 3.862 -7.891 1.00 83.81 212 THR A N 1
ATOM 1721 C CA . THR A 1 212 ? 15.137 3.938 -7.443 1.00 83.81 212 THR A CA 1
ATOM 1722 C C . THR A 1 212 ? 16.044 3.002 -8.248 1.00 83.81 212 THR A C 1
ATOM 1724 O O . THR A 1 212 ? 17.125 3.408 -8.687 1.00 83.81 212 THR A O 1
ATOM 1727 N N . THR A 1 213 ? 15.600 1.767 -8.498 1.00 83.31 213 THR A N 1
ATOM 1728 C CA . THR A 1 213 ? 16.355 0.759 -9.255 1.00 83.31 213 THR A CA 1
ATOM 1729 C C . THR A 1 213 ? 16.486 1.139 -10.734 1.00 83.31 213 THR A C 1
ATOM 1731 O O . THR A 1 213 ? 17.567 1.023 -11.313 1.00 83.31 213 THR A O 1
ATOM 1734 N N . GLY A 1 214 ? 15.413 1.632 -11.356 1.00 70.75 214 GLY A N 1
ATOM 1735 C CA . GLY A 1 214 ? 15.390 1.996 -12.776 1.00 70.75 214 GLY A CA 1
ATOM 1736 C C . GLY A 1 214 ? 15.961 3.382 -13.072 1.00 70.75 214 GLY A C 1
ATOM 1737 O O . GLY A 1 214 ? 16.347 3.644 -14.205 1.00 70.75 214 GLY A O 1
ATOM 1738 N N . GLY A 1 215 ? 16.000 4.269 -12.078 1.00 73.69 215 GLY A N 1
ATOM 1739 C CA . GLY A 1 215 ? 16.595 5.600 -12.166 1.00 73.69 215 GLY A CA 1
ATOM 1740 C C . GLY A 1 215 ? 18.054 5.588 -11.721 1.00 73.69 215 GLY A C 1
ATOM 1741 O O . GLY A 1 215 ? 18.962 5.411 -12.531 1.00 73.69 215 GLY A O 1
ATOM 1742 N N . SER A 1 216 ? 18.285 5.763 -10.420 1.00 63.62 216 SER A N 1
ATOM 1743 C CA . SER A 1 216 ? 19.619 5.988 -9.848 1.00 63.62 216 SER A CA 1
ATOM 1744 C C . SER A 1 216 ? 20.573 4.796 -9.997 1.00 63.62 216 SER A C 1
ATOM 1746 O O . SER A 1 216 ? 21.769 5.001 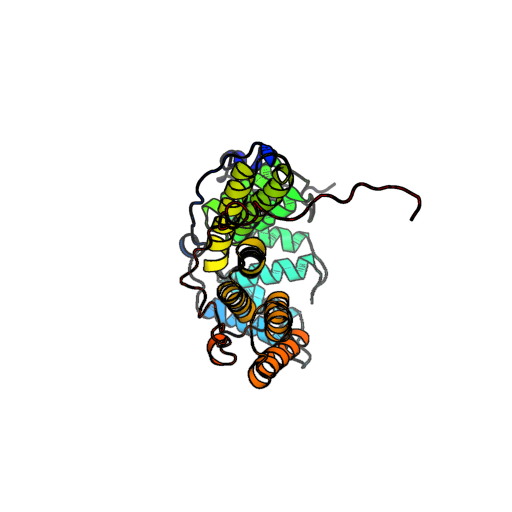-10.193 1.00 63.62 216 SER A O 1
ATOM 1748 N N . VAL A 1 217 ? 20.074 3.554 -9.928 1.00 61.62 217 VAL A N 1
ATOM 1749 C CA . VAL A 1 217 ? 20.899 2.335 -10.106 1.00 61.62 217 VAL A CA 1
ATOM 1750 C C . VAL A 1 217 ? 21.047 1.951 -11.588 1.00 61.62 217 VAL A C 1
ATOM 1752 O O . VAL A 1 217 ? 22.004 1.266 -11.955 1.00 61.62 217 VAL A O 1
ATOM 1755 N N . LYS A 1 218 ? 20.141 2.433 -12.453 1.00 80.69 218 LYS A N 1
ATOM 1756 C CA . LYS A 1 218 ? 20.053 2.111 -13.890 1.00 80.69 218 LYS A CA 1
ATOM 1757 C C . LYS A 1 218 ? 19.927 0.608 -14.192 1.00 80.69 218 LYS A C 1
ATOM 1759 O O . LYS A 1 218 ? 20.440 0.130 -15.201 1.00 80.69 218 LYS A O 1
ATOM 1764 N N . ASN A 1 219 ? 19.230 -0.146 -13.340 1.00 87.25 219 ASN A N 1
ATOM 1765 C CA . ASN A 1 219 ? 18.874 -1.547 -13.586 1.00 87.25 219 ASN A CA 1
ATOM 1766 C C . ASN A 1 219 ? 17.416 -1.642 -14.065 1.00 87.25 219 ASN A C 1
ATOM 1768 O O . ASN A 1 219 ? 16.501 -1.968 -13.307 1.00 87.25 219 ASN A O 1
ATOM 1772 N N . ILE A 1 220 ? 17.198 -1.325 -15.343 1.00 89.00 220 ILE A N 1
ATOM 1773 C CA . ILE A 1 220 ? 15.859 -1.287 -15.948 1.00 89.00 220 ILE A CA 1
ATOM 1774 C C . ILE A 1 220 ? 15.110 -2.633 -15.857 1.00 89.00 220 ILE A C 1
ATOM 1776 O O . ILE A 1 220 ? 13.950 -2.613 -15.448 1.00 89.00 220 ILE A O 1
ATOM 1780 N N . PRO A 1 221 ? 15.712 -3.806 -16.161 1.00 91.81 221 PRO A N 1
ATOM 1781 C CA . PRO A 1 221 ? 14.999 -5.086 -16.064 1.00 91.81 221 PRO A CA 1
ATOM 1782 C C . PRO A 1 221 ? 14.440 -5.357 -14.669 1.00 91.81 221 PRO A C 1
ATOM 1784 O O . PRO A 1 221 ? 13.285 -5.752 -14.506 1.00 91.81 221 PRO A O 1
ATOM 1787 N N . LYS A 1 222 ? 15.237 -5.082 -13.636 1.00 91.38 222 LYS A N 1
ATOM 1788 C CA . LYS A 1 222 ? 14.804 -5.285 -12.257 1.00 91.38 222 LYS A CA 1
ATOM 1789 C C . LYS A 1 222 ? 13.751 -4.264 -11.823 1.00 91.38 222 LYS A C 1
ATOM 1791 O O . LYS A 1 222 ? 12.826 -4.620 -11.098 1.00 91.38 222 LYS A O 1
ATOM 1796 N N . ALA A 1 223 ? 13.839 -3.028 -12.313 1.00 92.31 223 ALA A N 1
ATOM 1797 C CA . ALA A 1 223 ? 12.797 -2.026 -12.114 1.00 92.31 223 ALA A CA 1
ATOM 1798 C C . ALA A 1 223 ? 11.455 -2.459 -12.718 1.00 92.31 223 ALA A C 1
ATOM 1800 O O . ALA A 1 223 ? 10.431 -2.366 -12.045 1.00 92.31 223 ALA A O 1
ATOM 1801 N N . LEU A 1 224 ? 11.458 -2.997 -13.944 1.00 94.44 224 LEU A N 1
ATOM 1802 C CA . LEU A 1 224 ? 10.252 -3.542 -14.574 1.00 94.44 224 LEU A CA 1
ATOM 1803 C C . LEU A 1 224 ? 9.652 -4.686 -13.750 1.00 94.44 224 LEU A C 1
ATOM 1805 O O . LEU A 1 224 ? 8.441 -4.704 -13.567 1.00 94.44 224 LEU A O 1
ATOM 1809 N N . ARG A 1 225 ? 10.471 -5.569 -13.160 1.00 94.50 225 ARG A N 1
ATOM 1810 C CA . ARG A 1 225 ? 9.980 -6.611 -12.236 1.00 94.50 225 ARG A CA 1
ATOM 1811 C C . ARG A 1 225 ? 9.299 -6.023 -10.995 1.00 94.50 225 ARG A C 1
ATOM 1813 O O . ARG A 1 225 ? 8.241 -6.501 -10.596 1.00 94.50 225 ARG A O 1
ATOM 1820 N N . TYR A 1 226 ? 9.860 -4.977 -10.386 1.00 95.56 226 TYR A N 1
ATOM 1821 C CA . TYR A 1 226 ? 9.201 -4.295 -9.264 1.00 95.56 226 TYR A CA 1
ATOM 1822 C C . TYR A 1 226 ? 7.891 -3.611 -9.687 1.00 95.56 226 TYR A C 1
ATOM 1824 O O . TYR A 1 226 ? 6.890 -3.722 -8.973 1.00 95.56 226 TYR A O 1
ATOM 1832 N N . TYR A 1 227 ? 7.859 -2.965 -10.860 1.00 97.00 227 TYR A N 1
ATOM 1833 C CA . TYR A 1 227 ? 6.618 -2.425 -11.417 1.00 97.00 227 TYR A CA 1
ATOM 1834 C C . TYR A 1 227 ? 5.585 -3.526 -11.662 1.00 97.00 227 TYR A C 1
ATOM 1836 O O . TYR A 1 227 ? 4.438 -3.357 -11.257 1.00 97.00 227 TYR A O 1
ATOM 1844 N N . GLN A 1 228 ? 5.981 -4.657 -12.247 1.00 97.25 228 GLN A N 1
ATOM 1845 C CA . GLN A 1 228 ? 5.093 -5.784 -12.521 1.00 97.25 228 GLN A CA 1
ATOM 1846 C C . GLN A 1 228 ? 4.504 -6.358 -11.229 1.00 97.25 228 GLN A C 1
ATOM 1848 O O . GLN A 1 228 ? 3.290 -6.505 -11.145 1.00 97.25 228 GLN A O 1
ATOM 1853 N N . LYS A 1 229 ? 5.310 -6.553 -10.177 1.00 97.00 229 LYS A N 1
ATOM 1854 C CA . LYS A 1 229 ? 4.813 -6.981 -8.855 1.00 97.00 229 LYS A CA 1
ATOM 1855 C C . LYS A 1 229 ? 3.799 -6.007 -8.255 1.00 97.00 229 LYS A C 1
ATOM 1857 O O . LYS A 1 229 ? 2.773 -6.420 -7.726 1.00 97.00 229 LYS A O 1
ATOM 1862 N N . ALA A 1 230 ? 4.051 -4.701 -8.347 1.00 97.06 230 ALA A N 1
ATOM 1863 C CA . ALA A 1 230 ? 3.084 -3.695 -7.907 1.00 97.06 230 ALA A CA 1
ATOM 1864 C C . ALA A 1 230 ? 1.806 -3.708 -8.771 1.00 97.06 230 ALA A C 1
ATOM 1866 O O . ALA A 1 230 ? 0.699 -3.543 -8.257 1.00 97.06 230 ALA A O 1
ATOM 1867 N N . ALA A 1 231 ? 1.956 -3.909 -10.081 1.00 96.75 231 ALA A N 1
ATOM 1868 C CA . ALA A 1 231 ? 0.870 -3.960 -11.049 1.00 96.75 231 ALA A CA 1
ATOM 1869 C C . ALA A 1 231 ? -0.016 -5.205 -10.870 1.00 96.75 231 ALA A C 1
ATOM 1871 O O . ALA A 1 231 ? -1.234 -5.079 -10.948 1.00 96.75 231 ALA A O 1
ATOM 1872 N N . MET A 1 232 ? 0.554 -6.364 -10.512 1.00 97.25 232 MET A N 1
ATOM 1873 C CA . MET A 1 232 ? -0.193 -7.570 -10.112 1.00 97.25 232 MET A CA 1
ATOM 1874 C C . MET A 1 232 ? -1.155 -7.301 -8.956 1.00 97.25 232 MET A C 1
ATOM 1876 O O . MET A 1 232 ? -2.198 -7.934 -8.841 1.00 97.25 232 MET A O 1
ATOM 1880 N N . LEU A 1 233 ? -0.821 -6.345 -8.095 1.00 95.25 233 LEU A N 1
ATOM 1881 C CA . LEU A 1 233 ? -1.647 -5.953 -6.961 1.00 95.25 233 LEU A CA 1
ATOM 1882 C C . LEU A 1 233 ? -2.654 -4.845 -7.318 1.00 95.25 233 LEU A C 1
ATOM 1884 O O . LEU A 1 233 ? -3.392 -4.410 -6.443 1.00 95.25 233 LEU A O 1
ATOM 1888 N N . GLY A 1 234 ? -2.672 -4.363 -8.567 1.00 94.12 234 GLY A N 1
ATOM 1889 C CA . GLY A 1 234 ? -3.575 -3.308 -9.047 1.00 94.12 234 GLY A CA 1
ATOM 1890 C C . GLY A 1 234 ? -2.979 -1.896 -9.062 1.00 94.12 234 GLY A C 1
ATOM 1891 O O . GLY A 1 234 ? -3.709 -0.914 -9.160 1.00 94.12 234 GLY A O 1
ATOM 1892 N N . HIS A 1 235 ? -1.655 -1.734 -8.935 1.00 95.69 235 HIS A N 1
ATOM 1893 C CA . HIS A 1 235 ? -1.050 -0.398 -8.896 1.00 95.69 235 HIS A CA 1
ATOM 1894 C C . HIS A 1 235 ? -0.949 0.220 -10.302 1.00 95.69 235 HIS A C 1
ATOM 1896 O O . HIS A 1 235 ? 0.044 0.029 -11.009 1.00 95.69 235 HIS A O 1
ATOM 1902 N N . GLY A 1 236 ? -1.956 1.010 -10.691 1.00 94.12 236 GLY A N 1
ATOM 1903 C CA . GLY A 1 236 ? -2.060 1.605 -12.032 1.00 94.12 236 GLY A CA 1
ATOM 1904 C C . GLY A 1 236 ? -0.842 2.431 -12.464 1.00 94.12 236 GLY A C 1
ATOM 1905 O O . GLY A 1 236 ? -0.367 2.283 -13.587 1.00 94.12 236 GLY A O 1
ATOM 1906 N N . LYS A 1 237 ? -0.234 3.216 -11.560 1.00 93.75 237 LYS A N 1
ATOM 1907 C CA . LYS A 1 237 ? 0.997 3.973 -11.880 1.00 93.75 237 LYS A CA 1
ATOM 1908 C C . LYS A 1 237 ? 2.170 3.060 -12.245 1.00 93.75 237 LYS A C 1
ATOM 1910 O O . LYS A 1 237 ? 2.970 3.424 -13.100 1.00 93.75 237 LYS A O 1
ATOM 1915 N N . SER A 1 238 ? 2.277 1.885 -11.617 1.00 95.62 238 SER A N 1
ATOM 1916 C CA . SER A 1 238 ? 3.310 0.903 -11.974 1.00 95.62 238 SER A CA 1
ATOM 1917 C C . SER A 1 238 ? 3.031 0.268 -13.327 1.00 95.62 238 SER A C 1
ATOM 1919 O O . SER A 1 238 ? 3.957 0.115 -14.116 1.00 95.62 238 SER A O 1
ATOM 1921 N N . MET A 1 239 ? 1.764 -0.057 -13.605 1.00 95.75 239 MET A N 1
ATOM 1922 C CA . MET A 1 239 ? 1.343 -0.594 -14.900 1.00 95.75 239 MET A CA 1
ATOM 1923 C C . MET A 1 239 ? 1.685 0.388 -16.033 1.00 95.75 239 MET A C 1
ATOM 1925 O O . MET A 1 239 ? 2.348 0.018 -17.001 1.00 95.75 239 MET A O 1
ATOM 1929 N N . TYR A 1 240 ? 1.345 1.667 -15.855 1.00 94.75 240 TYR A N 1
ATOM 1930 C CA . TYR A 1 240 ? 1.681 2.729 -16.803 1.00 94.75 240 TYR A CA 1
ATOM 1931 C C . TYR A 1 240 ? 3.194 2.944 -16.944 1.00 94.75 240 TYR A C 1
ATOM 1933 O O . TYR A 1 240 ? 3.700 3.087 -18.057 1.00 94.75 240 TYR A O 1
ATOM 1941 N N . ALA A 1 241 ? 3.944 2.946 -15.836 1.00 93.56 241 ALA A N 1
ATOM 1942 C CA . ALA A 1 241 ? 5.399 3.092 -15.874 1.00 93.56 241 ALA A CA 1
ATOM 1943 C C . ALA A 1 241 ? 6.070 1.941 -16.644 1.00 93.56 241 ALA A C 1
ATOM 1945 O O . ALA A 1 241 ? 6.979 2.186 -17.437 1.00 93.56 241 ALA A O 1
ATOM 1946 N N . MET A 1 242 ? 5.590 0.709 -16.454 1.00 93.50 242 MET A N 1
ATOM 1947 C CA . MET A 1 242 ? 6.028 -0.469 -17.202 1.00 93.50 242 MET A CA 1
ATOM 1948 C C . MET A 1 242 ? 5.721 -0.325 -18.699 1.00 93.50 242 MET A C 1
ATOM 1950 O O . MET A 1 242 ? 6.630 -0.460 -19.517 1.00 93.50 242 MET A O 1
ATOM 1954 N N . TYR A 1 243 ? 4.481 0.032 -19.054 1.00 94.81 243 TYR A N 1
ATOM 1955 C CA . TYR A 1 243 ? 4.067 0.274 -20.441 1.00 94.81 243 TYR A CA 1
ATOM 1956 C C . TYR A 1 243 ? 4.931 1.345 -21.122 1.00 94.81 243 TYR A C 1
ATOM 1958 O O . TYR A 1 243 ? 5.474 1.124 -22.202 1.00 94.81 243 TYR A O 1
ATOM 1966 N N . SER A 1 244 ? 5.094 2.501 -20.474 1.00 91.88 244 SER A N 1
ATOM 1967 C CA . SER A 1 244 ? 5.833 3.643 -21.020 1.00 91.88 244 SER A CA 1
ATOM 1968 C C . SER A 1 244 ? 7.302 3.304 -21.290 1.00 91.88 244 SER A C 1
ATOM 1970 O O . SER A 1 244 ? 7.819 3.607 -22.367 1.00 91.88 244 SER A O 1
ATOM 1972 N N . ARG A 1 245 ? 7.960 2.607 -20.354 1.00 90.25 245 ARG A N 1
ATOM 1973 C CA . ARG A 1 245 ? 9.363 2.183 -20.489 1.00 90.25 245 ARG A CA 1
ATOM 1974 C C . ARG A 1 245 ? 9.574 1.151 -21.598 1.00 90.25 245 ARG A C 1
ATOM 1976 O O . ARG A 1 245 ? 10.552 1.248 -22.327 1.00 90.25 245 ARG A O 1
ATOM 1983 N N . LEU A 1 246 ? 8.650 0.201 -21.758 1.00 91.88 246 LEU A N 1
ATOM 1984 C CA . LEU A 1 246 ? 8.713 -0.815 -22.819 1.00 91.88 246 LEU A CA 1
ATOM 1985 C C . LEU A 1 246 ? 8.362 -0.255 -24.205 1.00 91.88 246 LEU A C 1
ATOM 1987 O O . LEU A 1 246 ? 8.872 -0.733 -25.215 1.00 91.88 246 LEU A O 1
ATOM 1991 N N . LYS A 1 247 ? 7.493 0.760 -24.265 1.00 90.00 247 LYS A N 1
ATOM 1992 C CA . LYS A 1 247 ? 7.083 1.416 -25.513 1.00 90.00 247 LYS A CA 1
ATOM 1993 C C . LYS A 1 247 ? 8.140 2.378 -26.049 1.00 90.00 247 LYS A C 1
ATOM 1995 O O . LYS A 1 247 ? 8.263 2.540 -27.263 1.00 90.00 247 LYS A O 1
ATOM 2000 N N . ASN A 1 248 ? 8.849 3.079 -25.165 1.00 79.38 248 ASN A N 1
ATOM 2001 C CA . ASN A 1 248 ? 9.734 4.161 -25.571 1.00 79.38 248 ASN A CA 1
ATOM 2002 C C . ASN A 1 248 ? 11.080 3.623 -26.089 1.00 79.38 248 ASN A C 1
ATOM 2004 O O . ASN A 1 248 ? 11.968 3.272 -25.317 1.00 79.38 248 ASN A O 1
ATOM 2008 N N . ASN A 1 249 ? 11.243 3.625 -27.413 1.00 65.31 249 ASN A N 1
ATOM 2009 C CA . ASN A 1 249 ? 12.435 3.150 -28.131 1.00 65.31 249 ASN A CA 1
ATOM 2010 C C . ASN A 1 249 ? 13.712 3.997 -27.864 1.00 65.31 249 ASN A C 1
ATOM 2012 O O . ASN A 1 249 ? 14.802 3.652 -28.312 1.00 65.31 249 ASN A O 1
ATOM 2016 N N . ASN A 1 250 ? 13.601 5.113 -27.128 1.00 55.12 250 ASN A N 1
ATOM 2017 C CA . ASN A 1 250 ? 14.662 6.112 -26.962 1.00 55.12 250 ASN A CA 1
ATOM 2018 C C . ASN A 1 250 ? 15.297 6.100 -25.553 1.00 55.12 250 ASN A C 1
ATOM 2020 O O . ASN A 1 250 ? 14.991 6.971 -24.741 1.00 55.12 250 ASN A O 1
ATOM 2024 N N . ASN A 1 251 ? 16.235 5.165 -25.317 1.00 62.31 251 ASN A N 1
ATOM 2025 C CA . ASN A 1 251 ? 17.324 5.172 -24.300 1.00 62.31 251 ASN A CA 1
ATOM 2026 C C . ASN A 1 251 ? 17.313 4.073 -23.217 1.00 62.31 251 ASN A C 1
ATOM 2028 O O . ASN A 1 251 ? 18.314 3.949 -22.511 1.00 62.31 251 ASN A O 1
ATOM 2032 N N . GLU A 1 252 ? 16.263 3.256 -23.082 1.00 77.50 252 GLU A N 1
ATOM 2033 C CA . GLU A 1 252 ? 16.253 2.143 -22.103 1.00 77.50 252 GLU A CA 1
ATOM 2034 C C . GLU A 1 252 ? 16.598 0.775 -22.710 1.00 77.50 252 GLU A C 1
ATOM 2036 O O . GLU A 1 252 ? 16.696 -0.197 -21.974 1.00 77.50 252 GLU A O 1
ATOM 2041 N N . GLY A 1 253 ? 16.826 0.695 -24.027 1.00 81.62 253 GLY A N 1
ATOM 2042 C CA . GLY A 1 253 ? 17.419 -0.475 -24.684 1.00 81.62 253 GLY A CA 1
ATOM 2043 C C . GLY A 1 253 ? 16.478 -1.650 -24.966 1.00 81.62 253 GLY A C 1
ATOM 2044 O O . GLY A 1 253 ? 16.961 -2.679 -25.433 1.00 81.62 253 GLY A O 1
ATOM 2045 N N . TYR A 1 254 ? 15.172 -1.520 -24.717 1.00 87.56 254 TYR A N 1
ATOM 2046 C CA . TYR A 1 254 ? 14.172 -2.521 -25.099 1.00 87.56 254 TYR A CA 1
ATOM 2047 C C . TYR A 1 254 ? 13.683 -2.332 -26.532 1.00 87.56 254 TYR A C 1
ATOM 2049 O O . TYR A 1 254 ? 13.541 -1.210 -27.010 1.00 87.56 254 TYR A O 1
ATOM 2057 N N . ILE A 1 255 ? 13.382 -3.453 -27.187 1.00 87.88 255 ILE A N 1
ATOM 2058 C CA . ILE A 1 255 ? 12.672 -3.479 -28.465 1.00 87.88 255 ILE A CA 1
ATOM 2059 C C . ILE A 1 255 ? 11.174 -3.561 -28.132 1.00 87.88 255 ILE A C 1
ATOM 2061 O O . ILE A 1 255 ? 10.785 -4.520 -27.461 1.00 87.88 255 ILE A O 1
ATOM 2065 N N . PRO A 1 256 ? 10.342 -2.586 -28.548 1.00 91.00 256 PRO A N 1
ATOM 2066 C CA . PRO A 1 256 ? 8.909 -2.625 -28.280 1.00 91.00 256 PRO A CA 1
ATOM 2067 C C . PRO A 1 256 ? 8.252 -3.880 -28.867 1.00 91.00 256 PRO A C 1
ATOM 2069 O O . PRO A 1 256 ? 8.356 -4.133 -30.066 1.00 91.00 256 PRO A O 1
ATOM 2072 N N . ASP A 1 257 ? 7.552 -4.631 -28.020 1.00 93.31 257 ASP A N 1
ATOM 2073 C CA . ASP A 1 257 ? 6.754 -5.800 -28.396 1.00 93.31 257 ASP A CA 1
ATOM 2074 C C . ASP A 1 257 ? 5.265 -5.397 -28.446 1.00 93.31 257 ASP A C 1
ATOM 2076 O O . ASP A 1 257 ? 4.686 -5.088 -27.397 1.00 93.31 257 ASP A O 1
ATOM 2080 N N . PRO A 1 258 ? 4.634 -5.351 -29.638 1.00 94.94 258 PRO A N 1
ATOM 2081 C CA . PRO A 1 258 ? 3.240 -4.936 -29.778 1.00 94.94 258 PRO A CA 1
ATOM 2082 C C . PRO A 1 258 ? 2.248 -5.790 -28.982 1.00 94.94 258 PRO A C 1
ATOM 2084 O O . PRO A 1 258 ? 1.285 -5.236 -28.450 1.00 94.94 258 PRO A O 1
ATOM 2087 N N . ASP A 1 259 ? 2.481 -7.100 -28.866 1.00 96.62 259 ASP A N 1
ATOM 2088 C CA . ASP A 1 259 ? 1.563 -8.020 -28.188 1.00 96.62 259 ASP A CA 1
ATOM 2089 C C . ASP A 1 259 ? 1.636 -7.829 -26.673 1.00 96.62 259 ASP A C 1
ATOM 2091 O O . ASP A 1 259 ? 0.606 -7.720 -26.001 1.00 96.62 259 ASP A O 1
ATOM 2095 N N . LEU A 1 260 ? 2.849 -7.677 -26.133 1.00 96.19 260 LEU A N 1
ATOM 2096 C CA . LEU A 1 260 ? 3.046 -7.332 -24.727 1.00 96.19 260 LEU A CA 1
ATOM 2097 C C . LEU A 1 260 ? 2.451 -5.960 -24.390 1.00 96.19 260 LEU A C 1
ATOM 2099 O O . LEU A 1 260 ? 1.757 -5.812 -23.384 1.00 96.19 260 LEU A O 1
ATOM 2103 N N . LEU A 1 261 ? 2.703 -4.946 -25.223 1.00 96.75 261 LEU A N 1
ATOM 2104 C CA . LEU A 1 261 ? 2.162 -3.604 -25.007 1.00 96.75 261 LEU A CA 1
ATOM 2105 C C . LEU A 1 261 ? 0.634 -3.601 -25.058 1.00 96.75 261 LEU A C 1
ATOM 2107 O O . LEU A 1 261 ? 0.011 -2.930 -24.234 1.00 96.75 261 LEU A O 1
ATOM 2111 N N . LYS A 1 262 ? 0.034 -4.373 -25.972 1.00 97.81 262 LYS A N 1
ATOM 2112 C CA . LYS A 1 262 ? -1.414 -4.584 -26.013 1.00 97.81 262 LYS A CA 1
ATOM 2113 C C . LYS A 1 262 ? -1.908 -5.269 -24.739 1.00 97.81 262 LYS A C 1
ATOM 2115 O O . LYS A 1 262 ? -2.835 -4.762 -24.124 1.00 97.81 262 LYS A O 1
ATOM 2120 N N . CYS A 1 263 ? -1.255 -6.346 -24.299 1.00 98.06 263 CYS A N 1
ATOM 2121 C CA . CYS A 1 263 ? -1.595 -7.054 -23.061 1.00 98.06 263 CYS A CA 1
ATOM 2122 C C . CYS A 1 263 ? -1.636 -6.099 -21.860 1.00 98.06 263 CYS A C 1
ATOM 2124 O O . CYS A 1 263 ? -2.628 -6.042 -21.138 1.00 98.06 263 CYS A O 1
ATOM 2126 N N . ILE A 1 264 ? -0.587 -5.289 -21.684 1.00 97.38 264 ILE A N 1
ATOM 2127 C CA . ILE A 1 264 ? -0.500 -4.316 -20.589 1.00 97.38 264 ILE A CA 1
ATOM 2128 C C . ILE A 1 264 ? -1.585 -3.236 -20.725 1.00 97.38 264 ILE A C 1
ATOM 2130 O O . ILE A 1 264 ? -2.190 -2.863 -19.721 1.00 97.38 264 ILE A O 1
ATOM 2134 N N . ASN A 1 265 ? -1.852 -2.750 -21.942 1.00 97.31 265 ASN A N 1
ATOM 2135 C CA . ASN A 1 265 ? -2.895 -1.756 -22.197 1.00 97.31 265 ASN A CA 1
ATOM 2136 C C . ASN A 1 265 ? -4.295 -2.280 -21.860 1.00 97.31 265 ASN A C 1
ATOM 2138 O O . ASN A 1 265 ? -5.020 -1.613 -21.130 1.00 97.31 265 ASN A O 1
ATOM 2142 N N . ASP A 1 266 ? -4.625 -3.501 -22.282 1.00 97.31 266 ASP A N 1
ATOM 2143 C CA . ASP A 1 266 ? -5.901 -4.148 -21.967 1.00 97.31 266 ASP A CA 1
ATOM 2144 C C . ASP A 1 266 ? -6.085 -4.270 -20.432 1.00 97.31 266 ASP A C 1
ATOM 2146 O O . ASP A 1 266 ? -7.177 -4.066 -19.906 1.00 97.31 266 ASP A O 1
ATOM 2150 N N . LYS A 1 267 ? -5.010 -4.534 -19.665 1.00 97.31 267 LYS A N 1
ATOM 2151 C CA . LYS A 1 267 ? -5.068 -4.527 -18.186 1.00 97.31 267 LYS A CA 1
ATOM 2152 C C . LYS A 1 267 ? -5.218 -3.126 -17.584 1.00 97.31 267 LYS A C 1
ATOM 2154 O O . LYS A 1 267 ? -5.849 -2.998 -16.536 1.00 97.31 267 LYS A O 1
ATOM 2159 N N . MET A 1 268 ? -4.632 -2.096 -18.198 1.00 96.44 268 MET A N 1
ATOM 2160 C CA . MET A 1 268 ? -4.816 -0.704 -17.763 1.00 96.44 268 MET A CA 1
ATOM 2161 C C . MET A 1 268 ? -6.267 -0.258 -17.951 1.00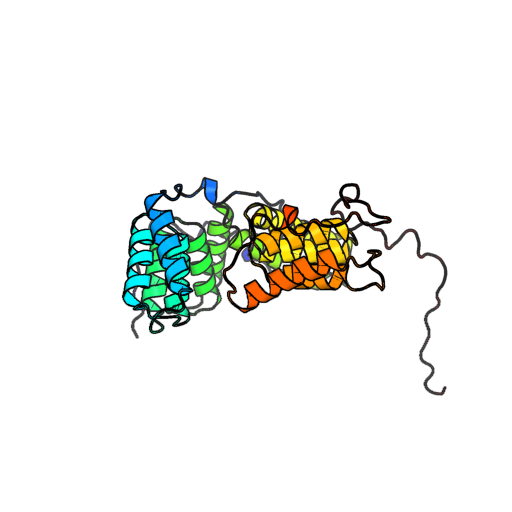 96.44 268 MET A C 1
ATOM 2163 O O . MET A 1 268 ? -6.836 0.291 -17.016 1.00 96.44 268 MET A O 1
ATOM 2167 N N . GLU A 1 269 ? -6.888 -0.583 -19.086 1.00 95.62 269 GLU A N 1
ATOM 2168 C CA . GLU A 1 269 ? -8.304 -0.280 -19.341 1.00 95.62 269 GLU A CA 1
ATOM 2169 C C . GLU A 1 269 ? -9.219 -0.936 -18.295 1.00 95.62 269 GLU A C 1
ATOM 2171 O O . GLU A 1 269 ? -10.107 -0.286 -17.745 1.00 95.62 269 GLU A O 1
ATOM 2176 N N . LEU A 1 270 ? -8.942 -2.190 -17.917 1.00 94.19 270 LEU A N 1
ATOM 2177 C CA . LEU A 1 270 ? -9.671 -2.857 -16.833 1.00 94.19 270 LEU A CA 1
ATOM 2178 C C . LEU A 1 270 ? -9.494 -2.146 -15.478 1.00 94.19 270 LEU A C 1
ATOM 2180 O O . LEU A 1 270 ? -10.450 -2.064 -14.706 1.00 94.19 270 LEU A O 1
ATOM 2184 N N . LEU A 1 271 ? -8.299 -1.624 -15.170 1.00 90.88 271 LEU A N 1
ATOM 2185 C CA . LEU A 1 271 ? -8.072 -0.834 -13.950 1.00 90.88 271 LEU A CA 1
ATOM 2186 C C . LEU A 1 271 ? -8.783 0.518 -13.979 1.00 90.88 271 LEU A C 1
ATOM 2188 O O . LEU A 1 271 ? -9.225 0.977 -12.927 1.00 90.88 271 LEU A O 1
ATOM 2192 N N . ASP A 1 272 ? -8.891 1.152 -15.144 1.00 88.88 272 ASP A N 1
ATOM 2193 C CA . ASP A 1 272 ? -9.615 2.414 -15.291 1.00 88.88 272 ASP A CA 1
ATOM 2194 C C . ASP A 1 272 ? -11.119 2.212 -15.043 1.00 88.88 272 ASP A C 1
ATOM 2196 O O . ASP A 1 272 ? -11.757 3.037 -14.386 1.00 88.88 272 ASP A O 1
ATOM 2200 N N . GLU A 1 273 ? -11.678 1.077 -15.483 1.00 87.44 273 GLU A N 1
ATOM 2201 C CA . GLU A 1 273 ? -13.057 0.684 -15.167 1.00 87.44 273 GLU A CA 1
ATOM 2202 C C . GLU A 1 273 ? -13.238 0.302 -13.690 1.00 87.44 273 GLU A C 1
ATOM 2204 O O . GLU A 1 273 ? -14.250 0.639 -13.067 1.00 87.44 273 GLU A O 1
ATOM 2209 N N . ASN A 1 274 ? -12.269 -0.415 -13.117 1.00 84.56 274 ASN A N 1
ATOM 2210 C CA . ASN A 1 274 ? -12.297 -0.860 -11.731 1.00 84.56 274 ASN A CA 1
ATOM 2211 C C . ASN A 1 274 ? -10.904 -0.748 -11.079 1.00 84.56 274 ASN A C 1
ATOM 2213 O O . ASN A 1 274 ? -10.114 -1.700 -11.120 1.00 84.56 274 ASN A O 1
ATOM 2217 N N . PRO A 1 275 ? -10.642 0.360 -10.355 1.00 82.62 275 PRO A N 1
ATOM 2218 C CA . PRO A 1 275 ? -9.350 0.607 -9.712 1.00 82.62 275 PRO A CA 1
ATOM 2219 C C . PRO A 1 275 ? -8.974 -0.379 -8.603 1.00 82.62 275 PRO A C 1
ATOM 2221 O O . PRO A 1 275 ? -7.889 -0.267 -8.035 1.00 82.62 275 PRO A O 1
ATOM 2224 N N . LEU A 1 276 ? -9.872 -1.298 -8.229 1.00 80.06 276 LEU A N 1
ATOM 2225 C CA . LEU A 1 276 ? -9.611 -2.298 -7.200 1.00 80.06 276 LEU A CA 1
ATOM 2226 C C . LEU A 1 276 ? -9.324 -3.701 -7.754 1.00 80.06 276 LEU A C 1
ATOM 2228 O O . LEU A 1 276 ? -9.207 -4.636 -6.955 1.00 80.06 276 LEU A O 1
ATOM 2232 N N . LEU A 1 277 ? -9.219 -3.865 -9.077 1.00 89.00 277 LEU A N 1
ATOM 2233 C CA . LEU A 1 277 ? -8.782 -5.123 -9.679 1.00 89.00 277 LEU A CA 1
ATOM 2234 C C . LEU A 1 277 ? -7.325 -5.439 -9.340 1.00 89.00 277 LEU A C 1
ATOM 2236 O O . LEU A 1 277 ? -6.470 -4.562 -9.234 1.00 89.00 277 LEU A O 1
ATOM 2240 N N . THR A 1 278 ? -7.048 -6.733 -9.221 1.00 93.00 278 THR A N 1
ATOM 2241 C CA . THR A 1 278 ? -5.701 -7.292 -9.125 1.00 93.00 278 THR A CA 1
ATOM 2242 C C . THR A 1 278 ? -5.484 -8.273 -10.275 1.00 93.00 278 THR A C 1
ATOM 2244 O O . THR A 1 278 ? -6.431 -8.812 -10.847 1.00 93.00 278 THR A O 1
ATOM 2247 N N . PHE A 1 279 ? -4.223 -8.508 -10.622 1.00 96.19 279 PHE A N 1
ATOM 2248 C CA . PHE A 1 279 ? -3.800 -9.393 -11.703 1.00 96.19 279 PHE A CA 1
ATOM 2249 C C . PHE A 1 279 ? -2.759 -10.385 -11.172 1.00 96.19 279 PHE A C 1
ATOM 2251 O O . PHE A 1 279 ? -1.571 -10.260 -11.477 1.00 96.19 279 PHE A O 1
ATOM 2258 N N . PRO A 1 280 ? -3.164 -11.375 -10.357 1.00 94.81 280 PRO A N 1
ATOM 2259 C CA . PRO A 1 280 ? -2.228 -12.311 -9.730 1.00 94.81 280 PRO A CA 1
ATOM 2260 C C . PRO A 1 280 ? -1.404 -13.123 -10.742 1.00 94.81 280 PRO A C 1
ATOM 2262 O O . PRO A 1 280 ? -0.311 -13.563 -10.410 1.00 94.81 280 PRO A O 1
ATOM 2265 N N . ASN A 1 281 ? -1.886 -13.265 -11.981 1.00 95.38 281 ASN A N 1
ATOM 2266 C CA . ASN A 1 281 ? -1.217 -14.000 -13.057 1.00 95.38 281 ASN A CA 1
ATOM 2267 C C . ASN A 1 281 ? -0.538 -13.082 -14.092 1.00 95.38 281 ASN A C 1
ATOM 2269 O O . ASN A 1 281 ? -0.172 -13.543 -15.172 1.00 95.38 281 ASN A O 1
ATOM 2273 N N . LEU A 1 282 ? -0.356 -11.786 -13.797 1.00 96.44 282 LEU A N 1
ATOM 2274 C CA . LEU A 1 282 ? 0.199 -10.823 -14.760 1.00 96.44 282 LEU A CA 1
ATOM 2275 C C . LEU A 1 282 ? 1.588 -11.226 -15.274 1.00 96.44 282 LEU A C 1
ATOM 2277 O O . LEU A 1 282 ? 1.893 -10.982 -16.435 1.00 96.44 282 LEU A O 1
ATOM 2281 N N . GLU A 1 283 ? 2.416 -11.850 -14.431 1.00 94.50 283 GLU A N 1
ATOM 2282 C CA . GLU A 1 283 ? 3.750 -12.335 -14.816 1.00 94.50 283 GLU A CA 1
ATOM 2283 C C . GLU A 1 283 ? 3.693 -13.393 -15.922 1.00 94.50 283 GLU A C 1
ATOM 2285 O O . GLU A 1 283 ? 4.555 -13.413 -16.797 1.00 94.50 283 GLU A O 1
ATOM 2290 N N . THR A 1 284 ? 2.668 -14.248 -15.907 1.00 95.94 284 THR A N 1
ATOM 2291 C CA . THR A 1 284 ? 2.464 -15.289 -16.922 1.00 95.94 284 THR A CA 1
ATOM 2292 C C . THR A 1 284 ? 1.642 -14.807 -18.114 1.00 95.94 284 THR A C 1
ATOM 2294 O O . THR A 1 284 ? 1.864 -15.272 -19.226 1.00 95.94 284 THR A O 1
ATOM 2297 N N . GLU A 1 285 ? 0.694 -13.890 -17.898 1.00 96.50 285 GLU A N 1
ATOM 2298 C CA . GLU A 1 285 ? -0.187 -13.362 -18.948 1.00 96.50 285 GLU A CA 1
ATOM 2299 C C . GLU A 1 285 ? 0.518 -12.318 -19.824 1.00 96.50 285 GLU A C 1
ATOM 2301 O O . GLU A 1 285 ? 0.375 -12.346 -21.042 1.00 96.50 285 GLU A O 1
ATOM 2306 N N . CYS A 1 286 ? 1.297 -11.422 -19.212 1.00 96.62 286 CYS A N 1
ATOM 2307 C CA . CYS A 1 286 ? 2.064 -10.375 -19.885 1.00 96.62 286 CYS A CA 1
ATOM 2308 C C . CYS A 1 286 ? 3.553 -10.477 -19.469 1.00 96.62 286 CYS A C 1
ATOM 2310 O O . CYS A 1 286 ? 4.034 -9.642 -18.691 1.00 96.62 286 CYS A O 1
ATOM 2312 N N . PRO A 1 287 ? 4.292 -11.513 -19.914 1.00 96.06 287 PRO A N 1
ATOM 2313 C CA . PRO A 1 287 ? 5.658 -11.762 -19.461 1.00 96.06 287 PRO A CA 1
ATOM 2314 C C . PRO A 1 287 ? 6.623 -10.663 -19.917 1.00 96.06 287 PRO A C 1
ATOM 2316 O O . PRO A 1 287 ? 6.614 -10.237 -21.070 1.00 96.06 287 PRO A O 1
ATOM 2319 N N . LEU A 1 288 ? 7.495 -10.217 -19.008 1.00 94.19 288 LEU A N 1
ATOM 2320 C CA . LEU A 1 288 ? 8.520 -9.227 -19.336 1.00 94.19 288 LEU A CA 1
ATOM 2321 C C . LEU A 1 288 ? 9.615 -9.842 -20.223 1.00 94.19 288 LEU A C 1
ATOM 2323 O O . LEU A 1 288 ? 10.095 -10.939 -19.919 1.00 94.19 288 LEU A O 1
ATOM 2327 N N . PRO A 1 289 ? 10.079 -9.131 -21.266 1.00 91.88 289 PRO A N 1
ATOM 2328 C CA . PRO A 1 289 ? 11.160 -9.604 -22.111 1.00 91.88 289 PRO A CA 1
ATOM 2329 C C . PRO A 1 289 ? 12.499 -9.486 -21.381 1.00 91.88 289 PRO A C 1
ATOM 2331 O O . PRO A 1 289 ? 12.682 -8.658 -20.483 1.00 91.88 289 PRO A O 1
ATOM 2334 N N . LEU A 1 290 ? 13.480 -10.277 -21.815 1.00 90.88 290 LEU A N 1
ATOM 2335 C CA . LEU A 1 290 ? 14.866 -10.033 -21.432 1.00 90.88 290 LEU A CA 1
ATOM 2336 C C . LEU A 1 290 ? 15.360 -8.750 -22.098 1.00 90.88 290 LEU A C 1
ATOM 2338 O O . LEU A 1 290 ? 15.120 -8.507 -23.281 1.00 90.88 290 LEU A O 1
ATOM 2342 N N . HIS A 1 291 ? 16.101 -7.942 -21.350 1.00 90.50 291 HIS A N 1
ATOM 2343 C CA . HIS A 1 291 ? 16.761 -6.783 -21.920 1.00 90.50 291 HIS A CA 1
ATOM 2344 C C . HIS A 1 291 ? 17.917 -7.235 -22.826 1.00 90.50 291 HIS A C 1
ATOM 2346 O O . HIS A 1 291 ? 18.759 -8.011 -22.372 1.00 90.50 291 HIS A O 1
ATOM 2352 N N . PRO A 1 292 ? 18.064 -6.681 -24.045 1.00 87.31 292 PRO A N 1
ATOM 2353 C CA . PRO A 1 292 ? 19.107 -7.079 -24.998 1.00 87.31 292 PRO A CA 1
ATOM 2354 C C . PRO A 1 292 ? 20.541 -7.063 -24.441 1.00 87.31 292 PRO A C 1
ATOM 2356 O O . PRO A 1 292 ? 21.323 -7.965 -24.708 1.00 87.31 292 PRO A O 1
ATOM 2359 N N . ILE A 1 293 ? 20.885 -6.039 -23.650 1.00 85.50 293 ILE A N 1
ATOM 2360 C CA . ILE A 1 293 ? 22.198 -5.895 -22.995 1.00 85.50 293 ILE A CA 1
ATOM 2361 C C . ILE A 1 293 ? 22.209 -6.404 -21.544 1.00 85.50 293 ILE A C 1
ATOM 2363 O O . ILE A 1 293 ? 23.133 -7.101 -21.137 1.00 85.50 293 ILE A O 1
ATOM 2367 N N . LEU A 1 294 ? 21.218 -6.017 -20.733 1.00 86.38 294 LEU A N 1
ATOM 2368 C CA . LEU A 1 294 ? 21.226 -6.265 -19.286 1.00 86.38 294 LEU A CA 1
ATOM 2369 C C . LEU A 1 294 ? 20.644 -7.634 -18.893 1.00 86.38 294 LEU A C 1
ATOM 2371 O O . LEU A 1 294 ? 20.668 -7.982 -17.709 1.00 86.38 294 LEU A O 1
ATOM 2375 N N . GLY A 1 295 ? 20.112 -8.395 -19.853 1.00 88.38 295 GLY A N 1
ATOM 2376 C CA . GLY A 1 295 ? 19.414 -9.649 -19.600 1.00 88.38 295 GLY A CA 1
ATOM 2377 C C . GLY A 1 295 ? 18.237 -9.438 -18.651 1.00 88.38 295 GLY A C 1
ATOM 2378 O O . GLY A 1 295 ? 17.400 -8.561 -18.850 1.00 88.38 295 GLY A O 1
ATOM 2379 N N . ASP A 1 296 ? 18.192 -10.227 -17.585 1.00 85.38 296 ASP A N 1
ATOM 2380 C CA . ASP A 1 296 ? 17.126 -10.180 -16.584 1.00 85.38 296 ASP A CA 1
ATOM 2381 C C . ASP A 1 296 ? 17.427 -9.222 -15.406 1.00 85.38 296 ASP A C 1
ATOM 2383 O O . ASP A 1 296 ? 16.638 -9.091 -14.466 1.00 85.38 296 ASP A O 1
ATOM 2387 N N . GLY A 1 297 ? 18.587 -8.557 -15.446 1.00 82.62 297 GLY A N 1
ATOM 2388 C CA . GLY A 1 297 ? 19.036 -7.605 -14.435 1.00 82.62 297 GLY A CA 1
ATOM 2389 C C . GLY A 1 297 ? 19.531 -8.220 -13.120 1.00 82.62 297 GLY A C 1
ATOM 2390 O O . GLY A 1 297 ? 19.957 -7.463 -12.247 1.00 82.62 297 GLY A O 1
ATOM 2391 N N . SER A 1 298 ? 19.508 -9.549 -12.948 1.00 78.88 298 SER A N 1
ATOM 2392 C CA . SER A 1 298 ? 19.873 -10.220 -11.683 1.00 78.88 298 SER A CA 1
ATOM 2393 C C . SER A 1 298 ? 21.353 -10.074 -11.319 1.00 78.88 298 SER A C 1
ATOM 2395 O O . SER A 1 298 ? 21.697 -9.953 -10.145 1.00 78.88 298 SER A O 1
ATOM 2397 N N . GLN A 1 299 ? 22.223 -10.003 -12.327 1.00 69.12 299 GLN A N 1
ATOM 2398 C CA . GLN A 1 299 ? 23.671 -9.856 -12.166 1.00 69.12 299 GLN A CA 1
ATOM 2399 C C . GLN A 1 299 ? 24.113 -8.463 -11.685 1.00 69.12 299 GLN A C 1
ATOM 2401 O O . GLN A 1 299 ? 25.281 -8.264 -11.346 1.00 69.12 299 GLN A O 1
ATOM 2406 N N . TYR A 1 300 ? 23.202 -7.486 -11.653 1.00 64.12 300 TYR A N 1
ATOM 2407 C CA . TYR A 1 300 ? 23.493 -6.130 -11.199 1.00 64.12 300 TYR A CA 1
ATOM 2408 C C . TYR A 1 300 ? 22.890 -5.917 -9.802 1.00 64.12 300 TYR A C 1
ATOM 2410 O O . TYR A 1 300 ? 21.664 -5.842 -9.674 1.00 64.12 300 TYR A O 1
ATOM 2418 N N . PRO A 1 301 ? 23.719 -5.822 -8.744 1.00 60.75 301 PRO A N 1
ATOM 2419 C CA . PRO A 1 301 ? 23.217 -5.606 -7.392 1.00 60.75 301 PRO A CA 1
ATOM 2420 C C . PRO A 1 301 ? 22.492 -4.257 -7.293 1.00 60.75 301 PRO A C 1
ATOM 2422 O O . PRO A 1 301 ? 22.867 -3.308 -7.979 1.00 60.75 301 PRO A O 1
ATOM 2425 N N . ASP A 1 302 ? 21.533 -4.133 -6.367 1.00 56.41 302 ASP A N 1
ATOM 2426 C CA . ASP A 1 302 ? 20.824 -2.869 -6.057 1.00 56.41 302 ASP A CA 1
ATOM 2427 C C . ASP A 1 302 ? 21.718 -1.826 -5.371 1.00 56.41 302 ASP A C 1
ATOM 2429 O O . ASP A 1 302 ? 21.251 -0.874 -4.753 1.00 56.41 302 ASP A O 1
ATOM 2433 N N . LYS A 1 303 ? 23.037 -1.996 -5.453 1.00 51.12 303 LYS A N 1
ATOM 2434 C CA . LYS A 1 303 ? 23.971 -0.973 -5.021 1.00 51.12 303 LYS A CA 1
ATOM 2435 C C . LYS A 1 303 ? 23.924 0.117 -6.078 1.00 51.12 303 LYS A C 1
ATOM 2437 O O . LYS A 1 303 ? 24.185 -0.172 -7.249 1.00 51.12 303 LYS A O 1
ATOM 2442 N N . ARG A 1 304 ? 23.651 1.366 -5.671 1.00 49.38 304 ARG A N 1
ATOM 2443 C CA . ARG A 1 304 ? 24.062 2.534 -6.461 1.00 49.38 304 ARG A CA 1
ATOM 2444 C C . ARG A 1 304 ? 25.523 2.297 -6.797 1.00 49.38 304 ARG A C 1
ATOM 2446 O O . ARG A 1 304 ? 26.384 2.343 -5.923 1.00 49.38 304 ARG A O 1
ATOM 2453 N N . ARG A 1 305 ? 25.796 1.919 -8.042 1.00 44.78 305 ARG A N 1
ATOM 2454 C CA . ARG A 1 305 ? 27.165 1.815 -8.505 1.00 44.78 305 ARG A CA 1
ATOM 2455 C C . ARG A 1 305 ? 27.760 3.202 -8.266 1.00 44.78 305 ARG A C 1
ATOM 2457 O O . ARG A 1 305 ? 27.164 4.189 -8.690 1.00 44.78 305 ARG A O 1
ATOM 2464 N N . GLU A 1 306 ? 28.968 3.273 -7.724 1.00 39.66 306 GLU A N 1
ATOM 2465 C CA . GLU A 1 306 ? 29.881 4.410 -7.922 1.00 39.66 306 GLU A CA 1
ATOM 2466 C C . GLU A 1 306 ? 30.234 4.598 -9.424 1.00 39.66 306 GLU A C 1
ATOM 2468 O O . GLU A 1 306 ? 31.294 5.101 -9.795 1.00 39.66 306 GLU A O 1
ATOM 2473 N N . LEU A 1 307 ? 29.351 4.184 -10.343 1.00 34.44 307 LEU A N 1
ATOM 2474 C CA . LEU A 1 307 ? 29.423 4.420 -11.775 1.00 34.44 307 LEU A CA 1
ATOM 2475 C C . LEU A 1 307 ? 28.988 5.852 -12.050 1.00 34.44 307 LEU A C 1
ATOM 2477 O O . LEU A 1 307 ? 27.945 6.150 -12.628 1.00 34.44 307 LEU A O 1
ATOM 2481 N N . GLY A 1 308 ? 29.871 6.725 -11.594 1.00 34.25 308 GLY A N 1
ATOM 2482 C CA . GLY A 1 308 ? 29.899 8.146 -11.843 1.00 34.25 308 GLY A CA 1
ATOM 2483 C C . GLY A 1 308 ? 31.280 8.770 -11.649 1.00 34.25 308 GLY A C 1
ATOM 2484 O O . GLY A 1 308 ? 31.390 9.943 -11.978 1.00 34.25 308 GLY A O 1
ATOM 2485 N N . PHE A 1 309 ? 32.320 8.051 -11.181 1.00 33.44 309 PHE A N 1
ATOM 2486 C CA . PHE A 1 309 ? 33.621 8.699 -10.917 1.00 33.44 309 PHE A CA 1
ATOM 2487 C C . PHE A 1 309 ? 34.893 8.036 -11.473 1.00 33.44 309 PHE A C 1
ATOM 2489 O O . PHE A 1 309 ? 35.952 8.645 -11.405 1.00 33.44 309 PHE A O 1
ATOM 2496 N N . MET A 1 310 ? 34.825 6.873 -12.132 1.00 29.81 310 MET A N 1
ATOM 2497 C CA . MET A 1 310 ? 36.016 6.269 -12.776 1.00 29.81 310 MET A CA 1
ATOM 2498 C C . MET A 1 310 ? 35.933 6.158 -14.305 1.00 29.81 310 MET A C 1
ATOM 2500 O O . MET A 1 310 ? 36.713 5.434 -14.915 1.00 29.81 310 MET A O 1
ATOM 2504 N N . GLN A 1 311 ? 35.024 6.897 -14.955 1.00 30.83 311 GLN A N 1
ATOM 2505 C CA . GLN A 1 311 ? 35.015 6.999 -16.425 1.00 30.83 311 GLN A CA 1
ATOM 2506 C C . GLN A 1 311 ? 34.531 8.344 -16.994 1.00 30.83 311 GLN A C 1
ATOM 2508 O O . GLN A 1 311 ? 34.126 8.424 -18.148 1.00 30.83 311 GLN A O 1
ATOM 2513 N N . ARG A 1 312 ? 34.622 9.426 -16.211 1.00 29.34 312 ARG A N 1
ATOM 2514 C CA . ARG A 1 312 ? 34.562 10.806 -16.725 1.00 29.34 312 ARG A CA 1
ATOM 2515 C C . ARG A 1 312 ? 35.611 11.686 -16.050 1.00 29.34 312 ARG A C 1
ATOM 2517 O O . ARG A 1 312 ? 35.310 12.711 -15.461 1.00 29.34 312 ARG A O 1
ATOM 2524 N N . VAL A 1 313 ? 36.869 11.275 -16.181 1.00 30.64 313 VAL A N 1
ATOM 2525 C CA . VAL A 1 313 ? 38.008 12.200 -16.154 1.00 30.64 313 VAL A CA 1
ATOM 2526 C C . VAL A 1 313 ? 38.603 12.189 -17.555 1.00 30.64 313 VAL A C 1
ATOM 2528 O O . VAL A 1 313 ? 39.569 11.481 -17.819 1.00 30.64 313 VAL A O 1
ATOM 2531 N N . LYS A 1 314 ? 37.925 12.879 -18.477 1.00 29.69 314 LYS A N 1
ATOM 2532 C CA . LYS A 1 314 ? 38.444 13.499 -19.710 1.00 29.69 314 LYS A CA 1
ATOM 2533 C C . LYS A 1 314 ? 37.253 13.973 -20.544 1.00 29.69 314 LYS A C 1
ATOM 2535 O O . LYS A 1 314 ? 36.284 13.241 -20.696 1.00 29.69 314 LYS A O 1
ATOM 2540 N N . SER A 1 315 ? 37.379 15.207 -21.033 1.00 31.95 315 SER A N 1
ATOM 2541 C CA . SER A 1 315 ? 36.431 15.995 -21.836 1.00 31.95 315 SER A CA 1
ATOM 2542 C C . SER A 1 315 ? 35.076 16.270 -21.179 1.00 31.95 315 SER A C 1
ATOM 2544 O O . SER A 1 315 ? 34.210 15.408 -21.161 1.00 31.95 315 SER A O 1
ATOM 2546 N N . PHE A 1 316 ? 34.884 17.466 -20.624 1.00 23.84 316 PHE A N 1
ATOM 2547 C CA . PHE A 1 316 ? 34.277 18.601 -21.332 1.00 23.84 316 PHE A CA 1
ATOM 2548 C C . PHE A 1 316 ? 34.444 19.860 -20.468 1.00 23.84 316 PHE A C 1
ATOM 2550 O O . PHE A 1 316 ? 34.201 19.830 -19.264 1.00 23.84 316 PHE A O 1
ATOM 2557 N N . GLY A 1 317 ? 34.959 20.927 -21.081 1.00 24.92 317 GLY A N 1
ATOM 2558 C CA . GLY A 1 317 ? 35.140 22.228 -20.449 1.00 24.92 317 GLY A CA 1
ATOM 2559 C C . GLY A 1 317 ? 33.802 22.888 -20.128 1.00 24.92 317 GLY A C 1
ATOM 2560 O O . GLY A 1 317 ? 32.805 22.674 -20.814 1.00 24.92 317 GLY A O 1
ATOM 2561 N N . TYR A 1 318 ? 33.803 23.685 -19.067 1.00 22.09 318 TYR A N 1
ATOM 2562 C CA . TYR A 1 318 ? 32.710 24.578 -18.709 1.00 22.09 318 TYR A CA 1
ATOM 2563 C C . TYR A 1 318 ? 32.523 25.649 -19.797 1.00 22.09 318 TYR A C 1
ATOM 2565 O O . TYR A 1 318 ? 33.516 26.272 -20.177 1.00 22.09 318 TYR A O 1
ATOM 2573 N N . PRO A 1 319 ? 31.294 25.932 -20.263 1.00 26.64 319 PRO A N 1
ATOM 2574 C CA . PRO A 1 319 ? 31.004 27.199 -20.908 1.00 26.64 319 PRO A CA 1
ATOM 2575 C C . PRO A 1 319 ? 30.809 28.264 -19.823 1.00 26.64 319 PRO A C 1
ATOM 2577 O O . PRO A 1 319 ? 29.922 28.166 -18.974 1.00 26.64 319 PRO A O 1
ATOM 2580 N N . THR A 1 320 ? 31.682 29.266 -19.827 1.00 29.45 320 THR A N 1
ATOM 2581 C CA . THR A 1 320 ? 31.499 30.520 -19.095 1.00 29.45 320 THR A CA 1
ATOM 2582 C C . THR A 1 320 ? 30.567 31.426 -19.893 1.00 29.45 320 THR A C 1
ATOM 2584 O O . THR A 1 320 ? 30.744 31.564 -21.099 1.00 29.45 320 THR A O 1
ATOM 2587 N N . ASN A 1 321 ? 29.599 32.048 -19.220 1.00 25.94 321 ASN A N 1
ATOM 2588 C CA . ASN A 1 321 ? 28.725 33.065 -19.804 1.00 25.94 321 ASN A CA 1
ATOM 2589 C C . ASN A 1 321 ? 29.548 34.289 -20.245 1.00 25.94 321 ASN A C 1
ATOM 2591 O O . ASN A 1 321 ? 30.129 34.958 -19.390 1.00 25.94 321 ASN A O 1
ATOM 2595 N N . ASP A 1 322 ? 29.536 34.603 -21.540 1.00 27.73 322 ASP A N 1
ATOM 2596 C CA . ASP A 1 322 ? 29.840 35.937 -22.070 1.00 27.73 322 ASP A CA 1
ATOM 2597 C C . ASP A 1 322 ? 28.530 36.510 -22.644 1.00 27.73 322 ASP A C 1
ATOM 2599 O O . ASP A 1 322 ? 27.891 35.842 -23.459 1.00 27.73 322 ASP A O 1
ATOM 2603 N N . PRO A 1 323 ? 28.037 37.669 -22.174 1.00 33.25 323 PRO A N 1
ATOM 2604 C CA . PRO A 1 323 ? 26.704 38.150 -22.517 1.00 33.25 323 PRO A CA 1
ATOM 2605 C C . PRO A 1 323 ? 26.661 38.992 -23.805 1.00 33.25 323 PRO A C 1
ATOM 2607 O O . PRO A 1 323 ? 25.999 40.024 -23.797 1.00 33.25 323 PRO A O 1
ATOM 2610 N N . ASN A 1 324 ? 27.336 38.587 -24.889 1.00 32.50 324 ASN A N 1
ATOM 2611 C CA . ASN A 1 324 ? 27.168 39.166 -26.237 1.00 32.50 324 ASN A CA 1
ATOM 2612 C C . ASN A 1 324 ? 27.622 38.211 -27.367 1.00 32.50 324 ASN A C 1
ATOM 2614 O O . ASN A 1 324 ? 28.510 38.565 -28.138 1.00 32.50 324 ASN A O 1
ATOM 2618 N N . ASP A 1 325 ? 27.002 37.035 -27.488 1.00 30.98 325 ASP A N 1
ATOM 2619 C CA . ASP A 1 325 ? 26.882 36.307 -28.769 1.00 30.98 325 ASP A CA 1
ATOM 2620 C C . ASP A 1 325 ? 25.692 35.334 -28.753 1.00 30.98 325 ASP A C 1
ATOM 2622 O O . ASP A 1 325 ? 25.525 34.606 -27.743 1.00 30.98 325 ASP A O 1
#

Sequence (325 aa):
MYSPNIPFPKDLNPDEHISILFEMPARDRPLIEPICRRQADFIAPISEEARDLYIKGRQLEFLRAPVEDADIIALFEEAAKKGNWDAYKRLIRMYLVGQRVEKNNQRALELVLALVDAKHPYGYFVLGQFLHEGEYLIKQDIKKAYAYFDLAYQHGSPQAQAAIGGLYAEAEVAYINEDLNKLNQYLNQSFKYYQCAGEQGHQASLYQLALTTGGSVKNIPKALRYYQKAAMLGHGKSMYAMYSRLKNNNNEGYIPDPDLLKCINDKMELLDENPLLTFPNLETECPLPLHPILGDGSQYPDKRRELGFMQRVKSFGYPTNDPND